Protein AF-A0A3A2Z2Z0-F1 (afdb_monomer)

Foldseek 3Di:
DEEAEEADCVLLVCQCVLVPPPQPVDVVRHDQQQPYEYHYQKAFLDDLCDPRGRNVRNCVRHQVPPDCVSPHHHYQYWDNVCSVPLAVRQVRSQVVQCVVQVPDPDDQERAGQEYEWEQDLQRDIHLRFQPDPLLVDDRGQKDWFQQRPDPPRTMMHGGPVRQVRYPYYDYDYDDPSNVVLVCCLVVVDVSNCRGNNND

Secondary structure (DSSP, 8-state):
-EEEE--TTHHHHHHHHHT-TTTTTSTTTS--GGG-EEEESEEESS-TTSTT-HHHHHHHHTGGGS-GGG---EE----GGGTT-HHHHHHHHHHHHHHHH-SSS--SS---SEEEE---TTS-BTTB-TT-GGGG--S-SEEEES--SSSS--EEEE-HHHHHTSS-EEE---SGGGHHHHHHHHHT-TTGGGSGGG-

Sequence (199 aa):
FKVAVSGGSLPATLAKALLKPGRHEDPALAPQYSKWQIFFADERAVPFDHEESNYGLLKKDLLDKIPPEQGTPAIHPIDVSQLDNTQELADRYQEVLMSIFASKDSVKLPIFDLILLGCGPDGHTCSLFPGHELLREADAWVAAIEDSPKPPPRRITLTLPVLTHAHKIAFVATGGGKRDILKKILEADDEGRSLPCGL

Radius of gyration: 16.73 Å; Cα contacts (8 Å, |Δi|>4): 382; chains: 1; bounding box: 46×36×43 Å

Organism: NCBI:txid2070753

pLDDT: mean 93.41, std 7.36, range [53.62, 98.81]

Mean predicted aligned error: 3.87 Å

InterPro domains:
  IPR005900 6-phosphogluconolactonase, DevB-type [TIGR01198] (1-196)
  IPR005900 6-phosphogluconolactonase, DevB-type [cd01400] (1-199)
  IPR006148 Glucosamine/galactosamine-6-phosphate isomerase [PF01182] (1-197)
  IPR037171 NagB/RpiA transferase-like [SSF100950] (1-196)
  IPR039104 6-phosphogluconolactonase [PTHR11054] (1-190)

Solvent-accessible surface area (backbone atoms only — not comparable to full-atom values): 10906 Å² total; per-residue (Å²): 90,41,34,28,36,32,39,84,72,37,30,53,52,48,27,61,64,70,68,34,87,72,43,66,75,42,74,92,68,32,76,63,30,60,53,32,37,41,37,58,33,22,41,46,56,57,54,59,87,39,90,75,14,29,66,30,47,33,36,70,46,28,59,77,68,54,56,73,92,53,40,63,54,45,75,52,75,72,55,71,89,31,52,90,39,47,57,60,28,14,52,53,40,38,51,55,48,45,71,68,60,47,78,63,84,86,64,87,64,59,69,32,60,30,36,41,34,39,62,44,66,77,27,21,26,67,75,41,48,61,92,42,73,65,75,69,50,77,80,59,58,36,40,52,40,74,72,44,97,50,87,72,31,38,26,28,20,54,22,60,60,32,62,75,49,29,76,34,76,47,78,52,78,80,69,76,79,38,50,68,45,50,47,37,34,74,70,54,41,81,67,18,47,66,20,47,69,40,100

Nearest PDB structures (foldseek):
  3ico-assembly2_B  TM=8.160E-01  e=4.150E-16  Mycobacterium tuberculosis
  3oc6-assembly1_A  TM=8.349E-01  e=2.039E-15  Mycolicibacterium smegmatis MC2 155
  3tx2-assembly1_A  TM=8.323E-01  e=1.913E-15  Mycobacteroides abscessus ATCC 19977
  4tm7-assembly1_A  TM=8.295E-01  e=2.173E-15  Mycolicibacterium smegmatis MC2 155
  1y89-assembly1_B  TM=8.534E-01  e=9.300E-14  Vibrio cholerae O1 biovar El Tor str. N16961

Structure (mmCIF, N/CA/C/O backbone):
data_AF-A0A3A2Z2Z0-F1
#
_entry.id   AF-A0A3A2Z2Z0-F1
#
loop_
_atom_site.group_PDB
_atom_site.id
_atom_site.type_symbol
_atom_site.label_atom_id
_atom_site.label_alt_id
_atom_site.label_comp_id
_atom_site.label_asym_id
_atom_site.label_entity_id
_atom_site.label_seq_id
_atom_site.pdbx_PDB_ins_code
_atom_site.Cartn_x
_atom_site.Cartn_y
_atom_site.Cartn_z
_atom_site.occupancy
_atom_site.B_iso_or_equiv
_atom_site.auth_seq_id
_atom_site.auth_comp_id
_atom_site.auth_asym_id
_atom_site.auth_atom_id
_atom_site.pdbx_PDB_model_num
ATOM 1 N N . PHE A 1 1 ? -10.402 -5.637 11.827 1.00 95.50 1 PHE A N 1
ATOM 2 C CA . PHE A 1 1 ? -10.466 -5.400 10.378 1.00 95.50 1 PHE A CA 1
ATOM 3 C C . PHE A 1 1 ? -9.088 -4.954 9.915 1.00 95.50 1 PHE A C 1
ATOM 5 O O . PHE A 1 1 ? -8.618 -3.931 10.398 1.00 95.50 1 PHE A O 1
ATOM 12 N N . LYS A 1 2 ? -8.403 -5.742 9.089 1.00 97.88 2 LYS A N 1
ATOM 13 C CA . LYS A 1 2 ? -7.045 -5.493 8.592 1.00 97.88 2 LYS A CA 1
ATOM 14 C C . LYS A 1 2 ? -7.127 -5.131 7.115 1.00 97.88 2 LYS A C 1
ATOM 16 O O . LYS A 1 2 ? -7.525 -5.967 6.304 1.00 97.88 2 LYS A O 1
ATOM 21 N N . VAL A 1 3 ? -6.773 -3.894 6.786 1.00 98.31 3 VAL A N 1
ATOM 22 C CA . VAL A 1 3 ? -6.879 -3.348 5.430 1.00 98.31 3 VAL A CA 1
ATOM 23 C C . VAL A 1 3 ? -5.527 -2.845 4.951 1.00 98.31 3 VAL A C 1
ATOM 25 O O . VAL A 1 3 ? -4.865 -2.105 5.674 1.00 98.31 3 VAL A O 1
ATOM 28 N N . ALA A 1 4 ? -5.124 -3.225 3.741 1.00 98.56 4 ALA A N 1
ATOM 29 C CA . ALA A 1 4 ? -3.981 -2.616 3.065 1.00 98.56 4 ALA A CA 1
ATOM 30 C C . ALA A 1 4 ? -4.467 -1.615 2.011 1.00 98.56 4 ALA A C 1
ATOM 32 O O . ALA A 1 4 ? -5.462 -1.867 1.327 1.00 98.56 4 ALA A O 1
ATOM 33 N N . VAL A 1 5 ? -3.788 -0.476 1.889 1.00 98.00 5 VAL A N 1
ATOM 34 C CA . VAL A 1 5 ? -4.144 0.585 0.938 1.00 98.00 5 VAL A CA 1
ATOM 35 C C . VAL A 1 5 ? -2.951 0.987 0.078 1.00 98.00 5 VAL A C 1
ATOM 37 O O . VAL A 1 5 ? -1.830 1.091 0.571 1.00 98.00 5 VAL A O 1
ATOM 40 N N . SER A 1 6 ? -3.194 1.242 -1.204 1.00 95.62 6 SER A N 1
ATOM 41 C CA . SER A 1 6 ? -2.258 1.963 -2.076 1.00 95.62 6 SER A CA 1
ATOM 42 C C . SER A 1 6 ? -2.446 3.482 -1.967 1.00 95.62 6 SER A C 1
ATOM 44 O O . SER A 1 6 ? -3.460 3.974 -1.461 1.00 95.62 6 SER A O 1
ATOM 46 N N . GLY A 1 7 ? -1.483 4.242 -2.490 1.00 92.44 7 GLY A N 1
ATOM 47 C CA . GLY A 1 7 ? -1.577 5.699 -2.592 1.00 92.44 7 GLY A CA 1
ATOM 48 C C . GLY A 1 7 ? -2.352 6.218 -3.808 1.00 92.44 7 GLY A C 1
ATOM 49 O O . GLY A 1 7 ? -3.385 5.686 -4.225 1.00 92.44 7 GLY A O 1
ATOM 50 N N . GLY A 1 8 ? -1.859 7.317 -4.383 1.00 89.12 8 GLY A N 1
ATOM 51 C CA . GLY A 1 8 ? -2.514 8.012 -5.493 1.00 89.12 8 GLY A CA 1
ATOM 52 C C . GLY A 1 8 ? -3.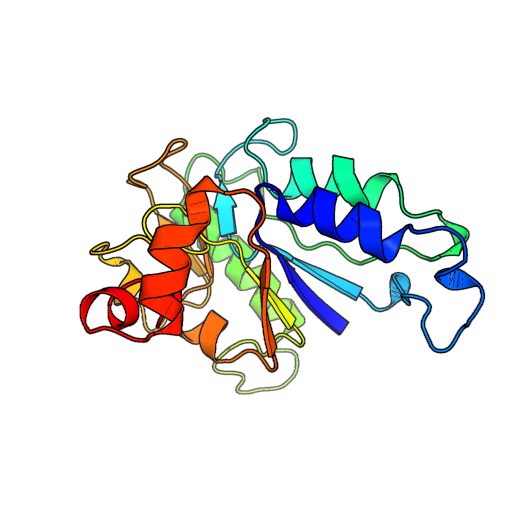828 8.680 -5.071 1.00 89.12 8 GLY A C 1
ATOM 53 O O . GLY A 1 8 ? -3.920 9.283 -4.008 1.00 89.12 8 GLY A O 1
ATOM 54 N N . SER A 1 9 ? -4.871 8.583 -5.902 1.00 89.12 9 SER A N 1
ATOM 55 C CA . SER A 1 9 ? -6.180 9.206 -5.628 1.00 89.12 9 SER A CA 1
ATOM 56 C C . SER A 1 9 ? -7.073 8.412 -4.664 1.00 89.12 9 SER A C 1
ATOM 58 O O . SER A 1 9 ? -8.196 8.838 -4.363 1.00 89.12 9 SER A O 1
ATOM 60 N N . LEU A 1 10 ? -6.607 7.252 -4.196 1.00 92.06 10 LEU A N 1
ATOM 61 C CA . LEU A 1 10 ? -7.373 6.339 -3.356 1.00 92.06 10 LEU A CA 1
ATOM 62 C C . LEU A 1 10 ? -7.689 6.947 -1.977 1.00 92.06 10 LEU A C 1
ATOM 64 O O . LEU A 1 10 ? -8.881 6.989 -1.655 1.00 92.06 10 LEU A O 1
ATOM 68 N N . PRO A 1 11 ? -6.733 7.498 -1.195 1.00 93.94 11 PRO A N 1
ATOM 69 C CA . PRO A 1 11 ? -7.041 8.110 0.100 1.00 93.94 11 PRO A CA 1
ATOM 70 C C . PRO A 1 11 ? -8.108 9.206 0.042 1.00 93.94 11 PRO A C 1
ATOM 72 O O . PRO A 1 11 ? -9.085 9.168 0.790 1.00 93.94 11 PRO A O 1
ATOM 75 N N . ALA A 1 12 ? -7.990 10.135 -0.910 1.00 93.44 12 ALA A N 1
ATOM 76 C CA . ALA A 1 12 ? -8.979 11.190 -1.118 1.00 93.44 12 ALA A CA 1
ATOM 77 C C . ALA A 1 12 ? -10.367 10.638 -1.496 1.00 93.44 12 ALA A C 1
ATOM 79 O O . ALA A 1 12 ? -11.395 11.196 -1.104 1.00 93.44 12 ALA A O 1
ATOM 80 N N . THR A 1 13 ? -10.418 9.541 -2.257 1.00 93.06 13 THR A N 1
ATOM 81 C CA . THR A 1 13 ? -11.676 8.873 -2.625 1.00 93.06 13 THR A CA 1
ATOM 82 C C . THR A 1 13 ? -12.315 8.200 -1.411 1.00 93.06 13 THR A C 1
ATOM 84 O O . THR A 1 13 ? -13.517 8.359 -1.190 1.00 93.06 13 THR A O 1
ATOM 87 N N . LEU A 1 14 ? -11.518 7.518 -0.582 1.00 92.44 14 LEU A N 1
ATOM 88 C CA . LEU A 1 14 ? -11.988 6.933 0.673 1.00 92.44 14 LEU A CA 1
ATOM 89 C C . LEU A 1 14 ? -12.515 7.997 1.629 1.00 92.44 14 LEU A C 1
ATOM 91 O O . LEU A 1 14 ? -13.607 7.831 2.163 1.00 92.44 14 LEU A O 1
ATOM 95 N N . ALA A 1 15 ? -11.798 9.107 1.798 1.00 93.81 15 ALA A N 1
ATOM 96 C CA . ALA A 1 15 ? -12.225 10.201 2.663 1.00 93.81 15 ALA A CA 1
ATOM 97 C C . ALA A 1 15 ? -13.607 10.740 2.270 1.00 93.81 15 ALA A C 1
ATOM 99 O O . ALA A 1 15 ? -14.479 10.877 3.125 1.00 93.81 15 ALA A O 1
ATOM 100 N N . LYS A 1 16 ? -13.858 10.949 0.971 1.00 92.38 16 LYS A N 1
ATOM 101 C CA . LYS A 1 16 ? -15.174 11.390 0.472 1.00 92.38 16 LYS A CA 1
ATOM 102 C C . LYS A 1 16 ? -16.305 10.420 0.823 1.00 92.38 16 LYS A C 1
ATOM 104 O O . LYS A 1 16 ? -17.427 10.859 1.058 1.00 92.38 16 LYS A O 1
ATOM 109 N N . ALA A 1 17 ? -16.030 9.117 0.823 1.00 90.69 17 ALA A N 1
ATOM 110 C CA . ALA A 1 17 ? -17.032 8.095 1.107 1.00 90.69 17 ALA A CA 1
ATOM 111 C C . ALA A 1 17 ? -17.241 7.876 2.614 1.00 90.69 17 ALA A C 1
ATOM 113 O O . ALA A 1 17 ? -18.380 7.779 3.072 1.00 90.69 17 ALA A O 1
ATOM 114 N N . LEU A 1 18 ? -16.148 7.795 3.376 1.00 92.06 18 LEU A N 1
ATOM 115 C CA . LEU A 1 18 ? -16.147 7.447 4.797 1.00 92.06 18 LEU A CA 1
ATOM 116 C C . LEU A 1 18 ? -16.528 8.628 5.698 1.00 92.06 18 LEU A C 1
ATOM 118 O O . LEU A 1 18 ? -17.165 8.423 6.726 1.00 92.06 18 LEU A O 1
ATOM 122 N N . LEU A 1 19 ? -16.188 9.856 5.300 1.00 91.38 19 LEU A N 1
ATOM 123 C CA . LEU A 1 19 ? -16.460 11.077 6.071 1.00 91.38 19 LEU A CA 1
ATOM 124 C C . LEU A 1 19 ? -17.724 11.808 5.595 1.00 91.38 19 LEU A C 1
ATOM 126 O O . LEU A 1 19 ? -17.957 12.962 5.954 1.00 91.38 19 LEU A O 1
ATOM 130 N N . LYS A 1 20 ? -18.547 11.164 4.757 1.00 89.69 20 LYS A N 1
ATOM 131 C CA . LYS A 1 20 ? -19.795 11.751 4.265 1.00 89.69 20 LYS A CA 1
ATOM 132 C C . LYS A 1 20 ? -20.742 12.046 5.448 1.00 89.69 20 LYS A C 1
ATOM 134 O O . LYS A 1 20 ? -20.981 11.138 6.248 1.00 89.69 20 LYS A O 1
ATOM 139 N N . PRO A 1 21 ? -21.340 13.251 5.543 1.00 84.06 21 PRO A N 1
ATOM 140 C CA . PRO A 1 21 ? -22.361 13.541 6.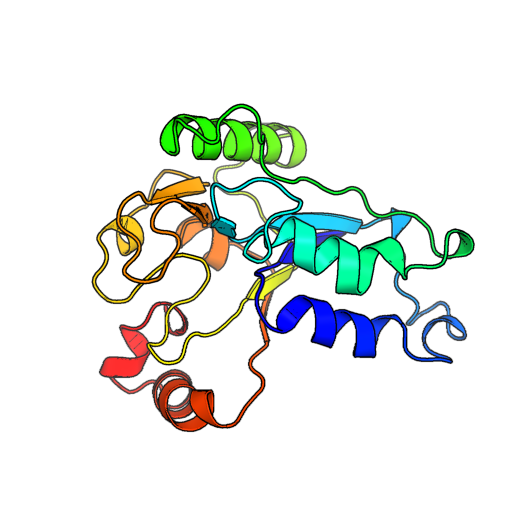550 1.00 84.06 21 PRO A CA 1
ATOM 141 C C . PRO A 1 21 ? -23.495 12.507 6.528 1.00 84.06 21 PRO A C 1
ATOM 143 O O . PRO A 1 21 ? -23.889 12.038 5.456 1.00 84.06 21 PRO A O 1
ATOM 146 N N . GLY A 1 22 ? -23.979 12.117 7.707 1.00 83.06 22 GLY A N 1
ATOM 147 C CA . GLY A 1 22 ? -25.005 11.083 7.874 1.00 83.06 22 GLY A CA 1
ATOM 148 C C . GLY A 1 22 ? -24.503 9.636 7.789 1.00 83.06 22 GLY A C 1
ATOM 149 O O . GLY A 1 22 ? -25.216 8.719 8.182 1.00 83.06 22 GLY A O 1
ATOM 150 N N . ARG A 1 23 ? -23.259 9.385 7.346 1.00 82.94 23 ARG A N 1
ATOM 151 C CA . ARG A 1 23 ? -22.684 8.022 7.276 1.00 82.94 23 ARG A CA 1
ATOM 152 C C . ARG A 1 23 ? -22.605 7.337 8.645 1.00 82.94 23 ARG A C 1
ATOM 154 O O . ARG A 1 23 ? -22.686 6.118 8.714 1.00 82.94 23 ARG A O 1
ATOM 161 N N . HIS A 1 24 ? -22.430 8.131 9.697 1.00 82.44 24 HIS A N 1
ATOM 162 C CA . HIS A 1 24 ? -22.238 7.675 11.075 1.00 82.44 24 HIS A CA 1
ATOM 163 C C . HIS A 1 24 ? -23.526 7.704 11.909 1.00 82.44 24 HIS A C 1
ATOM 165 O O . HIS A 1 24 ? -23.492 7.341 13.079 1.00 82.44 24 HIS A O 1
ATOM 171 N N . GLU A 1 25 ? -24.653 8.135 11.327 1.00 84.25 25 GLU A N 1
ATOM 172 C CA . GLU A 1 25 ? -25.952 8.178 12.019 1.00 84.25 25 GLU A CA 1
ATOM 173 C C . GLU A 1 25 ? -26.580 6.789 12.163 1.00 84.25 25 GLU A C 1
ATOM 175 O O . GLU A 1 25 ? -27.298 6.546 13.129 1.00 84.25 25 GLU A O 1
ATOM 180 N N . ASP A 1 26 ? -26.285 5.873 11.233 1.00 84.75 26 ASP A N 1
ATOM 181 C CA . ASP A 1 26 ? -26.652 4.461 11.336 1.00 84.75 26 ASP A CA 1
ATOM 182 C C . ASP A 1 26 ? -25.461 3.648 11.882 1.00 84.75 26 ASP A C 1
ATOM 184 O O . ASP A 1 26 ? -24.487 3.420 11.151 1.00 84.75 26 ASP A O 1
ATOM 188 N N . PRO A 1 27 ? -25.518 3.159 13.138 1.00 81.88 27 PRO A N 1
ATOM 189 C CA . PRO A 1 27 ? -24.449 2.357 13.729 1.00 81.88 27 PRO A CA 1
ATOM 190 C C . PRO A 1 27 ? -24.130 1.074 12.952 1.00 81.88 27 PRO A C 1
ATOM 192 O O . PRO A 1 27 ? -23.018 0.556 13.072 1.00 81.88 27 PRO A O 1
ATOM 195 N N . ALA A 1 28 ? -25.070 0.550 12.155 1.00 82.81 28 ALA A N 1
ATOM 196 C CA . ALA A 1 28 ? -24.839 -0.628 11.320 1.00 82.81 28 ALA A CA 1
ATOM 197 C C . ALA A 1 28 ? -23.951 -0.326 10.099 1.00 82.81 28 ALA A C 1
ATOM 199 O O . ALA A 1 28 ? -23.315 -1.235 9.562 1.00 82.81 28 ALA A O 1
ATOM 200 N N . LEU A 1 29 ? -23.886 0.939 9.667 1.00 82.00 29 LEU A N 1
ATOM 201 C CA . LEU A 1 29 ? -23.118 1.396 8.502 1.00 82.00 29 LEU A CA 1
ATOM 202 C C . LEU A 1 29 ? -21.890 2.244 8.873 1.00 82.00 29 LEU A C 1
ATOM 204 O O . LEU A 1 29 ? -21.027 2.476 8.014 1.00 82.00 29 LEU A O 1
ATOM 208 N N . ALA A 1 30 ? -21.803 2.690 10.128 1.00 87.19 30 ALA A N 1
ATOM 209 C CA . ALA A 1 30 ? -20.712 3.499 10.651 1.00 87.19 30 ALA A CA 1
ATOM 210 C C . ALA A 1 30 ? -19.382 2.709 10.699 1.00 87.19 30 ALA A C 1
ATOM 212 O O . ALA A 1 30 ? -19.305 1.640 11.320 1.00 87.19 30 ALA A O 1
ATOM 213 N N . PRO A 1 31 ? -18.301 3.214 10.074 1.00 90.31 31 PRO A N 1
ATOM 214 C CA . PRO A 1 31 ? -16.964 2.655 10.238 1.00 90.31 31 PRO A CA 1
ATOM 215 C C . PRO A 1 31 ? -16.517 2.655 11.707 1.00 90.31 31 PRO A C 1
ATOM 217 O O . PRO A 1 31 ? -16.462 3.692 12.356 1.00 90.31 31 PRO A O 1
ATOM 220 N N . GLN A 1 32 ? -16.137 1.488 12.228 1.00 92.88 32 GLN A N 1
ATOM 221 C CA . GLN A 1 32 ? -15.587 1.353 13.581 1.00 92.88 32 GLN A CA 1
ATOM 222 C C . GLN A 1 32 ? -14.059 1.490 13.543 1.00 92.88 32 GLN A C 1
ATOM 224 O O . GLN A 1 32 ? -13.350 0.481 13.595 1.00 92.88 32 GLN A O 1
ATOM 229 N N . TYR A 1 33 ? -13.546 2.718 13.413 1.00 95.69 33 TYR A N 1
ATOM 230 C CA . TYR A 1 33 ? -12.121 2.970 13.153 1.00 95.69 33 TYR A CA 1
ATOM 231 C C . TYR A 1 33 ? -11.183 2.386 14.211 1.00 95.69 33 TYR A C 1
ATOM 233 O O . TYR A 1 33 ? -10.135 1.861 13.858 1.00 95.69 33 TYR A O 1
ATOM 241 N N . SER A 1 34 ? -11.580 2.357 15.486 1.00 96.25 34 SER A N 1
ATOM 242 C CA . SER A 1 34 ? -10.792 1.731 16.565 1.00 96.25 34 SER A CA 1
ATOM 243 C C . SER A 1 34 ? -10.536 0.228 16.381 1.00 96.25 34 SER A C 1
ATOM 245 O O . SER A 1 34 ? -9.658 -0.339 17.027 1.00 96.25 34 SER A O 1
ATOM 247 N N . LYS A 1 35 ? -11.285 -0.441 15.493 1.00 96.25 35 LYS A N 1
ATOM 248 C CA . LYS A 1 35 ? -11.102 -1.860 15.137 1.00 96.25 35 LYS A CA 1
ATOM 249 C C . LYS A 1 35 ? -10.293 -2.061 13.854 1.00 96.25 35 LYS A C 1
ATOM 251 O O . LYS A 1 35 ? -10.126 -3.208 13.410 1.00 96.25 35 LYS A O 1
ATOM 256 N N . TRP A 1 36 ? -9.868 -0.975 13.214 1.00 97.81 36 TRP A N 1
ATOM 257 C CA . TRP A 1 36 ? -9.115 -1.012 11.969 1.00 97.81 36 TRP A CA 1
ATOM 258 C C . TRP A 1 36 ? -7.621 -1.088 12.262 1.00 97.81 36 TRP A C 1
ATOM 260 O O . TRP A 1 36 ? -7.101 -0.401 13.138 1.00 97.81 36 TRP A O 1
ATOM 270 N N . GLN A 1 37 ? -6.943 -1.925 11.490 1.00 98.50 37 GLN A N 1
ATOM 271 C CA . GLN A 1 37 ? -5.497 -1.945 11.361 1.00 98.50 37 GLN A CA 1
ATOM 272 C C . GLN A 1 37 ? -5.183 -1.653 9.899 1.00 98.50 37 GLN A C 1
ATOM 274 O O . GLN A 1 37 ? -5.632 -2.398 9.023 1.00 98.50 37 GLN A O 1
ATOM 279 N N . ILE A 1 38 ? -4.490 -0.550 9.642 1.00 98.62 38 ILE A N 1
ATOM 280 C CA . ILE A 1 38 ? -4.222 -0.055 8.295 1.00 98.62 38 ILE A CA 1
ATOM 281 C C . ILE A 1 38 ? -2.755 -0.279 7.949 1.00 98.62 38 ILE A C 1
ATOM 283 O O . ILE A 1 38 ? -1.862 0.118 8.695 1.00 98.62 38 ILE A O 1
ATOM 287 N N . PHE A 1 39 ? -2.548 -0.894 6.794 1.00 98.75 39 PHE A N 1
ATOM 288 C CA . PHE A 1 39 ? -1.263 -1.231 6.198 1.00 98.75 39 PHE A CA 1
ATOM 289 C C . PHE A 1 39 ? -1.151 -0.583 4.816 1.00 98.75 39 PHE A C 1
ATOM 291 O O . PHE A 1 39 ? -2.145 -0.111 4.257 1.00 98.75 39 PHE A O 1
ATOM 298 N N . PHE A 1 40 ? 0.041 -0.608 4.238 1.00 98.69 40 PHE A N 1
ATOM 299 C CA . PHE A 1 40 ? 0.335 -0.055 2.925 1.00 98.69 40 PHE A CA 1
ATOM 300 C C . PHE A 1 40 ? 0.644 -1.196 1.964 1.00 98.69 40 PHE A C 1
ATOM 302 O O . PHE A 1 40 ? 1.491 -2.042 2.243 1.00 98.69 40 PHE A O 1
ATOM 309 N N . ALA A 1 41 ? -0.091 -1.250 0.853 1.00 98.56 41 ALA A N 1
ATOM 310 C CA . ALA A 1 41 ? 0.106 -2.279 -0.167 1.00 98.56 41 ALA A CA 1
ATOM 311 C C . ALA A 1 41 ? 1.429 -2.076 -0.930 1.00 98.56 41 ALA A C 1
ATOM 313 O O . ALA A 1 41 ? 2.023 -3.021 -1.439 1.00 98.56 41 ALA A O 1
ATOM 314 N N . ASP A 1 42 ? 1.892 -0.832 -0.969 1.00 98.69 42 ASP A N 1
ATOM 315 C CA . ASP A 1 42 ? 3.201 -0.394 -1.417 1.00 98.69 42 ASP A CA 1
ATOM 316 C C . ASP A 1 42 ? 3.538 0.939 -0.751 1.00 98.69 42 ASP A C 1
ATOM 318 O O . ASP A 1 42 ? 2.644 1.667 -0.303 1.00 98.69 42 ASP A O 1
ATOM 322 N N . GLU A 1 43 ? 4.818 1.284 -0.707 1.00 98.62 43 GLU A N 1
ATOM 323 C CA . GLU A 1 43 ? 5.259 2.602 -0.264 1.00 98.62 43 GLU A CA 1
ATOM 324 C C . GLU A 1 43 ? 6.573 2.995 -0.9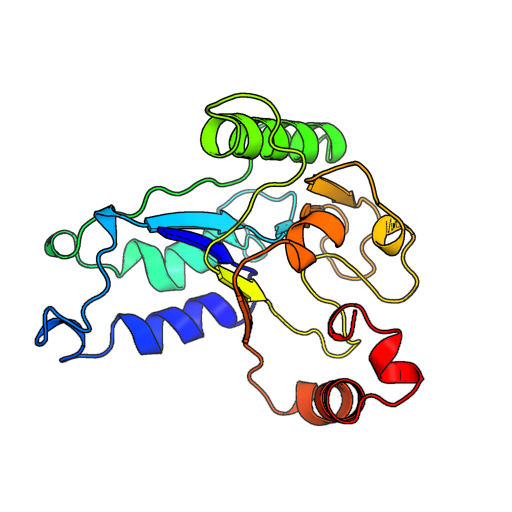35 1.00 98.62 43 GLU A C 1
ATOM 326 O O . GLU A 1 43 ? 7.429 2.163 -1.232 1.00 98.62 43 GLU A O 1
ATOM 331 N N . ARG A 1 44 ? 6.733 4.289 -1.186 1.00 98.56 44 ARG A N 1
ATOM 332 C CA . ARG A 1 44 ? 7.954 4.885 -1.714 1.00 98.56 44 ARG A CA 1
ATOM 333 C C . ARG A 1 44 ? 8.956 5.022 -0.573 1.00 98.56 44 ARG A C 1
ATOM 335 O O . ARG A 1 44 ? 8.592 5.466 0.512 1.00 98.56 44 ARG A O 1
ATOM 342 N N . ALA A 1 45 ? 10.225 4.709 -0.826 1.00 98.44 45 ALA A N 1
ATOM 343 C CA . ALA A 1 45 ? 11.298 4.891 0.151 1.00 98.44 45 ALA A CA 1
ATOM 344 C C . ALA A 1 45 ? 11.671 6.383 0.272 1.00 98.44 45 ALA A C 1
ATOM 346 O O . ALA A 1 45 ? 12.724 6.831 -0.189 1.00 98.44 45 ALA A O 1
ATOM 347 N N . VAL A 1 46 ? 10.766 7.162 0.869 1.00 98.50 46 VAL A N 1
ATOM 348 C CA . VAL A 1 46 ? 10.869 8.605 1.114 1.00 98.50 46 VAL A CA 1
ATOM 349 C C . VAL A 1 46 ? 10.344 8.956 2.518 1.00 98.50 46 VAL A C 1
ATOM 351 O O . VAL A 1 46 ? 9.577 8.180 3.091 1.00 98.50 46 VAL A O 1
ATOM 354 N N . PRO A 1 47 ? 10.717 10.119 3.085 1.00 98.44 47 PRO A N 1
ATOM 355 C CA . PRO A 1 47 ? 10.145 10.608 4.341 1.00 98.44 47 PRO A CA 1
ATOM 356 C C . PRO A 1 47 ? 8.621 10.794 4.281 1.00 98.44 47 PRO A C 1
ATOM 358 O O . PRO A 1 47 ? 8.052 11.042 3.220 1.00 98.44 47 PRO A O 1
ATOM 361 N N . PHE A 1 48 ? 7.944 10.737 5.430 1.00 98.00 48 PHE A N 1
ATOM 362 C CA . PHE A 1 48 ? 6.479 10.846 5.499 1.00 98.00 48 PHE A CA 1
ATOM 363 C C . PHE A 1 48 ? 5.901 12.214 5.121 1.00 98.00 48 PHE A C 1
ATOM 365 O O . PHE A 1 48 ? 4.719 12.303 4.793 1.00 98.00 48 PHE A O 1
ATOM 372 N N . ASP A 1 49 ? 6.695 13.279 5.195 1.00 96.88 49 ASP A N 1
ATOM 373 C CA . ASP A 1 49 ? 6.320 14.623 4.748 1.00 96.88 49 ASP A CA 1
ATOM 374 C C . ASP A 1 49 ? 6.579 14.845 3.248 1.00 96.88 49 ASP A C 1
ATOM 376 O O . ASP A 1 49 ? 6.173 15.870 2.696 1.00 96.88 49 ASP A O 1
ATOM 380 N N . HIS A 1 50 ? 7.194 13.873 2.569 1.00 97.69 50 HIS A N 1
ATOM 381 C CA . HIS A 1 50 ? 7.383 13.895 1.127 1.00 97.69 50 HIS A CA 1
ATOM 382 C C . HIS A 1 50 ? 6.044 13.709 0.394 1.00 97.69 50 HIS A C 1
ATOM 384 O O . HIS A 1 50 ? 5.224 12.865 0.759 1.00 97.69 50 HIS A O 1
ATOM 390 N N . GLU A 1 51 ? 5.837 14.449 -0.698 1.00 95.62 51 GLU A N 1
ATOM 391 C CA . GLU A 1 51 ? 4.574 14.446 -1.459 1.00 95.62 51 GLU A CA 1
ATOM 392 C C . GLU A 1 51 ? 4.208 13.074 -2.053 1.00 95.62 51 GLU A C 1
ATOM 394 O O . GLU A 1 51 ? 3.034 12.738 -2.193 1.00 95.62 51 GLU A O 1
ATOM 399 N N . GLU A 1 52 ? 5.224 12.263 -2.353 1.00 95.62 52 GLU A N 1
ATOM 400 C CA . GLU A 1 52 ? 5.081 10.891 -2.854 1.00 95.62 52 GLU A CA 1
ATOM 401 C C . GLU A 1 52 ? 4.906 9.822 -1.753 1.00 95.62 52 GLU A C 1
ATOM 403 O O . GLU A 1 52 ? 4.831 8.640 -2.086 1.00 95.62 52 GLU A O 1
ATOM 408 N N . SER A 1 53 ? 4.831 10.169 -0.462 1.00 98.12 53 SER A N 1
ATOM 409 C CA . SER A 1 53 ? 4.538 9.172 0.582 1.00 98.12 53 SER A CA 1
ATOM 410 C C . SER A 1 53 ? 3.056 8.782 0.566 1.00 98.12 53 SER A C 1
ATOM 412 O O . SER A 1 53 ? 2.170 9.622 0.754 1.00 98.12 53 SER A O 1
ATOM 414 N N . ASN A 1 54 ? 2.769 7.492 0.405 1.00 98.31 54 ASN A N 1
ATOM 415 C CA . ASN A 1 54 ? 1.423 6.940 0.530 1.00 98.31 54 ASN A CA 1
ATOM 416 C C . ASN A 1 54 ? 0.879 7.135 1.955 1.00 98.31 54 ASN A C 1
ATOM 418 O O . ASN A 1 54 ? -0.292 7.493 2.110 1.00 98.31 54 ASN A O 1
ATOM 422 N N . TYR A 1 55 ? 1.711 6.975 2.988 1.00 98.56 55 TYR A N 1
ATOM 423 C CA . TYR A 1 55 ? 1.364 7.318 4.369 1.00 98.56 55 TYR A CA 1
ATOM 424 C C . TYR A 1 55 ? 1.048 8.805 4.519 1.00 98.56 55 TYR A C 1
ATOM 426 O O . TYR A 1 55 ? -0.001 9.143 5.070 1.00 98.56 55 TYR A O 1
ATOM 434 N N . GLY A 1 56 ? 1.901 9.691 3.996 1.00 98.19 56 GLY A N 1
ATOM 435 C CA . GLY A 1 56 ? 1.681 11.138 4.031 1.00 98.19 56 GLY A CA 1
ATOM 436 C C . GLY A 1 56 ? 0.341 11.531 3.399 1.00 98.19 56 GLY A C 1
ATOM 437 O O . GLY A 1 56 ? -0.451 12.259 4.008 1.00 98.19 56 GLY A O 1
ATOM 438 N N . LEU A 1 57 ? 0.034 10.972 2.223 1.00 97.12 57 LEU A N 1
ATOM 439 C CA . LEU A 1 57 ? -1.250 11.151 1.540 1.00 97.12 57 LEU A CA 1
ATOM 440 C C . LEU A 1 57 ? -2.423 10.609 2.363 1.00 97.12 57 LEU A C 1
ATOM 442 O O . LEU A 1 57 ? -3.410 11.318 2.559 1.00 97.12 57 LEU A O 1
ATOM 446 N N . LEU A 1 58 ? -2.326 9.381 2.878 1.00 98.19 58 LEU A N 1
ATOM 447 C CA . LEU A 1 58 ? -3.382 8.775 3.690 1.00 98.19 58 LEU A CA 1
ATOM 448 C C . LEU A 1 58 ? -3.668 9.591 4.950 1.00 98.19 58 LEU A C 1
ATOM 450 O O . LEU A 1 58 ? -4.833 9.833 5.285 1.00 98.19 58 LEU A O 1
ATOM 454 N N . LYS A 1 59 ? -2.610 10.040 5.624 1.00 98.06 59 LYS A N 1
ATOM 455 C CA . LYS A 1 59 ? -2.698 10.856 6.828 1.00 98.06 59 LYS A CA 1
ATOM 456 C C . LYS A 1 59 ? -3.427 12.164 6.545 1.00 98.06 59 LYS A C 1
ATOM 458 O O . LYS A 1 59 ? -4.448 12.441 7.172 1.00 98.06 59 LYS A O 1
ATOM 463 N N . LYS A 1 60 ? -2.953 12.916 5.550 1.00 97.44 60 LYS A N 1
ATOM 464 C CA . LYS A 1 60 ? -3.520 14.206 5.140 1.00 97.44 60 LYS A CA 1
ATOM 465 C C . LYS A 1 60 ? -4.966 14.087 4.664 1.00 97.44 60 LYS A C 1
ATOM 467 O O . LYS A 1 60 ? -5.805 14.930 4.989 1.00 97.44 60 LYS A O 1
ATOM 472 N N . ASP A 1 61 ? -5.260 13.087 3.838 1.00 96.69 61 ASP A N 1
ATOM 473 C CA . ASP A 1 61 ? -6.544 13.031 3.149 1.00 96.69 61 ASP A CA 1
ATOM 474 C C . ASP A 1 61 ? -7.641 12.367 3.968 1.00 96.69 61 ASP A C 1
ATOM 476 O O . ASP A 1 61 ? -8.791 12.794 3.827 1.00 96.69 61 ASP A O 1
ATOM 480 N N . LEU A 1 62 ? -7.296 11.400 4.824 1.00 96.75 62 LEU A N 1
ATOM 481 C CA . LEU A 1 62 ? -8.239 10.627 5.627 1.00 96.75 62 LEU A CA 1
ATOM 482 C C . LEU A 1 62 ? -7.959 10.725 7.130 1.00 96.75 62 LEU A C 1
ATOM 484 O O . LEU A 1 62 ? -8.843 11.178 7.852 1.00 96.75 62 LEU A O 1
ATOM 488 N N . LEU A 1 63 ? -6.786 10.295 7.611 1.00 97.19 63 LEU A N 1
ATOM 489 C CA . LEU A 1 63 ? -6.590 10.035 9.050 1.00 97.19 63 LEU A CA 1
ATOM 490 C C . LEU A 1 63 ? -6.753 11.292 9.912 1.00 97.19 63 LEU A C 1
ATOM 492 O O . LEU A 1 63 ? -7.458 11.245 10.913 1.00 97.19 63 LEU A O 1
ATOM 496 N N . ASP A 1 64 ? -6.192 12.423 9.483 1.00 97.12 64 ASP A N 1
ATOM 497 C CA . ASP A 1 64 ? -6.282 13.703 10.205 1.00 97.12 64 ASP A CA 1
ATOM 498 C C . ASP A 1 64 ? -7.693 14.307 10.199 1.00 97.12 64 ASP A C 1
ATOM 500 O O . ASP A 1 64 ? -7.957 15.290 10.890 1.00 97.12 64 ASP A O 1
ATOM 504 N N . LYS A 1 65 ? -8.603 13.740 9.403 1.00 96.56 65 LYS A N 1
ATOM 505 C CA . LYS A 1 65 ? -9.988 14.198 9.265 1.00 96.56 65 LYS A CA 1
ATOM 506 C C . LYS A 1 65 ? -10.992 13.267 9.937 1.00 96.56 65 LYS A C 1
ATOM 508 O O . LYS A 1 65 ? -12.180 13.580 9.916 1.00 96.56 65 LYS A O 1
ATOM 513 N N . ILE A 1 66 ? -10.549 12.137 10.493 1.00 95.06 66 ILE A N 1
ATOM 514 C CA . ILE A 1 66 ? -11.407 11.272 11.305 1.00 95.06 66 ILE A CA 1
ATOM 515 C C . ILE A 1 66 ? -11.644 11.987 12.644 1.00 95.06 66 ILE A C 1
ATOM 517 O O . ILE A 1 66 ? -10.678 12.255 13.361 1.00 95.06 66 ILE A O 1
ATOM 521 N N . PRO A 1 67 ? -12.899 12.313 13.002 1.00 92.19 67 PRO A N 1
ATOM 522 C CA . PRO A 1 67 ? -13.202 12.903 14.298 1.00 92.19 67 PRO A CA 1
ATOM 523 C C . PRO A 1 67 ? -12.803 11.952 15.442 1.00 92.19 67 PRO A C 1
ATOM 525 O O . PRO A 1 67 ? -13.121 10.761 15.362 1.00 92.19 67 PRO A O 1
ATOM 528 N N . PRO A 1 68 ? -12.135 12.430 16.511 1.00 91.56 68 PRO A N 1
ATOM 529 C CA . PRO A 1 68 ? -11.648 11.574 17.597 1.00 91.56 68 PRO A CA 1
ATOM 530 C C . PRO A 1 68 ? -12.721 10.683 18.239 1.00 91.56 68 PRO A C 1
ATOM 532 O O . PRO A 1 68 ? -12.437 9.552 18.636 1.00 91.56 68 PRO A O 1
ATOM 535 N N . GLU A 1 69 ? -13.966 11.153 18.308 1.00 91.38 69 GLU A N 1
ATOM 536 C CA . GLU A 1 69 ? -15.113 10.411 18.839 1.00 91.38 69 GLU A CA 1
ATOM 537 C C . GLU A 1 69 ? -15.497 9.180 18.002 1.00 91.38 69 GLU A C 1
ATOM 539 O O . GLU A 1 69 ? -16.152 8.272 18.512 1.00 91.38 69 GLU A O 1
ATOM 544 N N . GLN A 1 70 ? -15.060 9.109 16.741 1.00 90.44 70 GLN A N 1
ATOM 545 C CA . GLN A 1 70 ? -15.255 7.949 15.862 1.00 90.44 70 GLN A CA 1
ATOM 546 C C . GLN A 1 70 ? -14.147 6.892 16.040 1.00 90.44 70 GLN A C 1
ATOM 548 O O . GLN A 1 70 ? -14.218 5.795 15.476 1.00 90.44 70 GLN A O 1
ATOM 553 N N . GLY A 1 71 ? -13.153 7.188 16.881 1.00 93.00 71 GLY A N 1
ATOM 554 C CA . GLY A 1 71 ? -12.047 6.309 17.230 1.00 93.00 71 GLY A CA 1
ATOM 555 C C . GLY A 1 71 ? -10.841 6.439 16.304 1.00 93.00 71 GLY A C 1
ATOM 556 O O . GLY A 1 71 ? -10.903 7.012 15.219 1.00 93.00 71 GLY A O 1
ATOM 557 N N . THR A 1 72 ? -9.730 5.852 16.743 1.00 96.38 72 THR A N 1
ATOM 558 C CA . THR A 1 72 ? -8.436 5.961 16.062 1.00 96.38 72 THR A CA 1
ATOM 559 C C . THR A 1 72 ? -8.012 4.599 15.518 1.00 96.38 72 THR A C 1
ATOM 561 O O . THR A 1 72 ? -7.895 3.656 16.306 1.00 96.38 72 THR A O 1
ATOM 564 N N . PRO A 1 73 ? -7.774 4.461 14.202 1.00 97.75 73 PRO A N 1
ATOM 565 C CA . PRO A 1 73 ? -7.235 3.229 13.636 1.00 97.75 73 PRO A CA 1
ATOM 566 C C . PRO A 1 73 ? -5.781 3.005 14.066 1.00 97.75 73 PRO A C 1
ATOM 568 O O . PRO A 1 73 ? -5.016 3.956 14.223 1.00 97.75 73 PRO A O 1
ATOM 571 N N . ALA A 1 74 ? -5.376 1.742 14.202 1.00 98.31 74 ALA A N 1
ATOM 572 C CA . ALA A 1 74 ? -3.962 1.393 14.314 1.00 98.31 74 ALA A CA 1
ATOM 573 C C . ALA A 1 74 ? -3.318 1.469 12.922 1.00 98.31 74 ALA A C 1
ATOM 575 O O . ALA A 1 74 ? -3.839 0.879 11.975 1.00 98.31 74 ALA A O 1
ATOM 576 N N . ILE A 1 75 ? -2.208 2.194 12.789 1.00 98.50 75 ILE A N 1
ATOM 577 C CA . ILE A 1 75 ? -1.514 2.401 11.512 1.00 98.50 75 ILE A CA 1
ATOM 578 C C . ILE A 1 75 ? -0.147 1.732 11.564 1.00 98.50 75 ILE A C 1
ATOM 580 O O . ILE A 1 75 ? 0.584 1.912 12.535 1.00 98.50 75 ILE A O 1
ATOM 584 N N . HIS A 1 76 ? 0.201 1.017 10.498 1.00 98.50 76 HIS A N 1
ATOM 585 C CA . HIS A 1 76 ? 1.454 0.277 10.366 1.00 98.50 76 HIS A CA 1
ATOM 586 C C . HIS A 1 76 ? 2.212 0.772 9.127 1.00 98.50 76 HIS A C 1
ATOM 588 O O . HIS A 1 76 ? 2.043 0.196 8.046 1.00 98.50 76 HIS A O 1
ATOM 594 N N . PRO A 1 77 ? 2.963 1.885 9.233 1.00 98.19 77 PRO A N 1
ATOM 595 C CA . PRO A 1 77 ? 3.759 2.423 8.136 1.00 98.19 77 PRO A CA 1
ATOM 596 C C . PRO A 1 77 ? 5.144 1.758 8.059 1.00 98.19 77 PRO A C 1
ATOM 598 O O . PRO A 1 77 ? 5.487 0.913 8.882 1.00 98.19 77 PRO A O 1
ATOM 601 N N . ILE A 1 78 ? 5.936 2.154 7.063 1.00 98.38 78 ILE A N 1
ATOM 602 C CA . ILE A 1 78 ? 7.341 1.747 6.921 1.00 98.38 78 ILE A CA 1
ATOM 603 C C . ILE A 1 78 ? 8.240 2.365 8.003 1.00 98.38 78 ILE A C 1
ATOM 605 O O . ILE A 1 78 ? 7.893 3.387 8.596 1.00 98.38 78 ILE A O 1
ATOM 609 N N . ASP A 1 79 ? 9.424 1.789 8.225 1.00 98.12 79 ASP A N 1
ATOM 610 C CA . ASP A 1 79 ? 10.450 2.380 9.090 1.00 98.12 79 ASP A CA 1
ATOM 611 C C . ASP A 1 79 ? 11.311 3.391 8.314 1.00 98.12 79 ASP A C 1
ATOM 613 O O . ASP A 1 79 ? 12.248 3.035 7.602 1.00 98.12 79 ASP A O 1
ATOM 617 N N . VAL A 1 80 ? 11.017 4.683 8.474 1.00 97.12 80 VAL A N 1
ATOM 618 C CA . VAL A 1 80 ? 11.749 5.772 7.799 1.00 97.12 80 VAL A CA 1
ATOM 619 C C . VAL A 1 80 ? 13.211 5.925 8.248 1.00 97.12 80 VAL A C 1
ATOM 621 O O . VAL A 1 80 ? 13.928 6.755 7.692 1.00 97.12 80 VAL A O 1
ATOM 624 N N . SER A 1 81 ? 13.685 5.154 9.231 1.00 97.75 81 SER A N 1
ATOM 625 C CA . SER A 1 81 ? 15.120 5.082 9.528 1.00 97.75 81 SER A CA 1
ATOM 626 C C . SER A 1 81 ? 15.908 4.264 8.496 1.00 97.75 81 SER A C 1
ATOM 628 O O . SER A 1 81 ? 17.119 4.433 8.417 1.00 97.75 81 SER A O 1
ATOM 630 N N . GLN A 1 82 ? 15.232 3.448 7.674 1.00 97.50 82 GLN A N 1
ATOM 631 C CA . GLN A 1 82 ? 15.838 2.542 6.684 1.00 97.50 82 GLN A CA 1
ATOM 632 C C . GLN A 1 82 ? 15.702 3.038 5.232 1.00 97.50 82 GLN A C 1
ATOM 634 O O . GLN A 1 82 ? 15.739 2.260 4.284 1.00 97.50 82 GLN A O 1
ATOM 639 N N . LEU A 1 83 ? 15.496 4.342 5.010 1.00 97.56 83 LEU A N 1
ATOM 640 C CA . LEU A 1 83 ? 15.252 4.889 3.662 1.00 97.56 83 LEU A CA 1
ATOM 641 C C . LEU A 1 83 ? 16.467 4.818 2.720 1.00 97.56 83 LEU A C 1
ATOM 643 O O . LEU A 1 83 ? 16.335 5.053 1.515 1.00 97.56 83 LEU A O 1
ATOM 647 N N . ASP A 1 84 ? 17.663 4.564 3.238 1.00 96.62 84 ASP A N 1
ATOM 648 C CA . ASP A 1 84 ? 18.894 4.383 2.468 1.00 96.62 84 ASP A CA 1
ATOM 649 C C . ASP A 1 84 ? 19.102 2.934 1.997 1.00 96.62 84 ASP A C 1
ATOM 651 O O . ASP A 1 84 ? 19.762 2.740 0.978 1.00 96.62 84 ASP A O 1
ATOM 655 N N . ASN A 1 85 ? 18.467 1.953 2.644 1.00 98.19 85 ASN A N 1
ATOM 656 C CA . ASN A 1 85 ? 18.524 0.536 2.289 1.00 98.19 85 ASN A CA 1
ATOM 657 C C . ASN A 1 85 ? 17.117 -0.028 2.028 1.00 98.19 85 ASN A C 1
ATOM 659 O O . ASN A 1 85 ? 16.396 -0.416 2.945 1.00 98.19 85 ASN A O 1
ATOM 663 N N . THR A 1 86 ? 16.733 -0.107 0.751 1.00 98.12 86 THR A N 1
ATOM 664 C CA . THR A 1 86 ? 15.383 -0.535 0.352 1.00 98.12 86 THR A CA 1
ATOM 665 C C . THR A 1 86 ? 15.070 -1.976 0.763 1.00 98.12 86 THR A C 1
ATOM 667 O O . THR A 1 86 ? 13.920 -2.274 1.084 1.00 98.12 86 THR A O 1
ATOM 670 N N . GLN A 1 87 ? 16.073 -2.861 0.778 1.00 98.56 87 GLN A N 1
ATOM 671 C CA . GLN A 1 87 ? 15.892 -4.248 1.208 1.00 98.56 87 GLN A CA 1
ATOM 672 C C . GLN A 1 87 ? 15.599 -4.327 2.708 1.00 98.56 87 GLN A C 1
ATOM 674 O O . GLN A 1 87 ? 14.597 -4.917 3.096 1.00 98.56 87 GLN A O 1
ATOM 679 N N . GLU A 1 88 ? 16.394 -3.650 3.539 1.00 98.62 88 GLU A N 1
ATOM 680 C CA . GLU A 1 88 ? 16.144 -3.591 4.987 1.00 98.62 88 GLU A CA 1
ATOM 681 C C . GLU A 1 88 ? 14.791 -2.922 5.290 1.00 98.62 88 GLU A C 1
ATOM 683 O O . GLU A 1 88 ? 14.057 -3.368 6.168 1.00 98.62 88 GLU A O 1
ATOM 688 N N . LEU A 1 89 ? 14.398 -1.901 4.519 1.00 98.69 89 LEU A N 1
ATOM 689 C CA . LEU A 1 89 ? 13.072 -1.284 4.620 1.00 98.69 89 LEU A CA 1
ATOM 690 C C . LEU A 1 89 ? 11.938 -2.298 4.381 1.00 98.69 89 LEU A C 1
ATOM 692 O O . LEU A 1 89 ? 10.944 -2.295 5.115 1.00 98.69 89 LEU A O 1
ATOM 696 N N . ALA A 1 90 ? 12.076 -3.160 3.368 1.00 98.75 90 ALA A N 1
ATOM 697 C CA . ALA A 1 90 ? 11.114 -4.220 3.069 1.00 98.75 90 ALA A CA 1
ATOM 698 C C . ALA A 1 90 ? 11.094 -5.291 4.169 1.00 98.75 90 ALA A C 1
ATOM 700 O O . ALA A 1 90 ? 10.013 -5.670 4.626 1.00 98.75 90 ALA A O 1
ATOM 701 N N . ASP A 1 91 ? 12.267 -5.712 4.645 1.00 98.50 91 ASP A N 1
ATOM 702 C CA . ASP A 1 91 ? 12.416 -6.724 5.693 1.00 98.50 91 ASP A CA 1
ATOM 703 C C . ASP A 1 91 ? 11.784 -6.255 7.012 1.00 98.50 91 ASP A C 1
ATOM 705 O O . ASP A 1 91 ? 10.982 -6.977 7.609 1.00 98.50 91 ASP A O 1
ATOM 709 N N . ARG A 1 92 ? 12.020 -5.001 7.422 1.00 98.50 92 ARG A N 1
ATOM 710 C CA . ARG A 1 92 ? 11.367 -4.394 8.599 1.00 98.50 92 ARG A CA 1
ATOM 711 C C . ARG A 1 92 ? 9.859 -4.326 8.455 1.00 98.50 92 ARG A C 1
ATOM 713 O O . ARG A 1 92 ? 9.128 -4.602 9.408 1.00 98.50 92 ARG A O 1
ATOM 720 N N . TYR A 1 93 ? 9.371 -3.975 7.268 1.00 98.69 93 TYR A N 1
ATOM 721 C CA . TYR A 1 93 ? 7.934 -3.955 7.034 1.00 98.69 93 TYR A CA 1
ATOM 722 C C . TYR A 1 93 ? 7.333 -5.363 7.112 1.00 98.69 93 TYR A C 1
ATOM 724 O O . TYR A 1 93 ? 6.274 -5.558 7.714 1.00 98.69 93 TYR A O 1
ATOM 732 N N . GLN A 1 94 ? 8.036 -6.367 6.588 1.00 97.94 94 GLN A N 1
ATOM 733 C CA . GLN A 1 94 ? 7.652 -7.767 6.718 1.00 97.94 94 GLN A CA 1
ATOM 734 C C . GLN A 1 94 ? 7.644 -8.230 8.182 1.00 97.94 94 GLN A C 1
ATOM 736 O O . GLN A 1 94 ? 6.688 -8.890 8.584 1.00 97.94 94 GLN A O 1
ATOM 741 N N . GLU A 1 95 ? 8.628 -7.850 9.002 1.00 96.81 95 GLU A N 1
ATOM 742 C CA . GLU A 1 95 ? 8.645 -8.144 10.446 1.00 96.81 95 GLU A CA 1
ATOM 743 C C . GLU A 1 95 ? 7.399 -7.587 11.155 1.00 96.81 95 GLU A C 1
ATOM 745 O O . GLU A 1 95 ? 6.766 -8.288 11.954 1.00 96.81 95 GLU A O 1
ATOM 750 N N . VAL A 1 96 ? 6.988 -6.357 10.818 1.00 96.94 96 VAL A N 1
ATOM 751 C CA . VAL A 1 96 ? 5.744 -5.757 11.329 1.00 96.94 96 VAL A CA 1
ATOM 752 C C . VAL A 1 96 ? 4.544 -6.621 10.944 1.00 96.94 96 VAL A C 1
ATOM 754 O O . VAL A 1 96 ? 3.759 -6.996 11.822 1.00 96.94 96 VAL A O 1
ATOM 757 N N . LEU A 1 97 ? 4.420 -7.009 9.669 1.00 96.44 97 LEU A N 1
ATOM 758 C CA . LEU A 1 97 ? 3.347 -7.903 9.221 1.00 96.44 97 LEU A CA 1
ATOM 759 C C . LEU A 1 97 ? 3.388 -9.242 9.974 1.00 96.44 97 LEU A C 1
ATOM 761 O O . LEU A 1 97 ? 2.370 -9.682 10.507 1.00 96.44 97 LEU A O 1
ATOM 765 N N . MET A 1 98 ? 4.548 -9.880 10.092 1.00 94.56 98 MET A N 1
ATOM 766 C CA . MET A 1 98 ? 4.691 -11.150 10.805 1.00 94.56 98 MET A CA 1
ATOM 767 C C . MET A 1 98 ? 4.243 -11.033 12.263 1.00 94.56 98 MET A C 1
ATOM 769 O O . MET A 1 98 ? 3.460 -11.865 12.718 1.00 94.56 98 MET A O 1
ATOM 773 N N . SER A 1 99 ? 4.631 -9.974 12.975 1.00 93.44 99 SER A N 1
ATOM 774 C CA . SER A 1 99 ? 4.239 -9.779 14.379 1.00 93.44 99 SER A CA 1
ATOM 775 C C . SER A 1 99 ? 2.717 -9.693 14.583 1.00 93.44 99 SER A C 1
ATOM 777 O O . SER A 1 99 ? 2.194 -10.112 15.617 1.00 93.44 99 SER A O 1
ATOM 779 N N . ILE A 1 100 ? 1.986 -9.201 13.578 1.00 93.88 100 ILE A N 1
ATOM 780 C CA . ILE A 1 100 ? 0.536 -8.980 13.642 1.00 93.88 100 ILE A CA 1
ATOM 781 C C . ILE A 1 100 ? -0.257 -10.172 13.098 1.00 93.88 100 ILE A C 1
ATOM 783 O O . ILE A 1 100 ? -1.341 -10.500 13.600 1.00 93.88 100 ILE A O 1
ATOM 787 N N . PHE A 1 101 ? 0.237 -10.806 12.036 1.00 92.25 101 PHE A N 1
ATOM 788 C CA . PHE A 1 101 ? -0.467 -11.883 11.347 1.00 92.25 101 PHE A CA 1
ATOM 789 C C . PHE A 1 101 ? -0.083 -13.270 11.875 1.00 92.25 101 PHE A C 1
ATOM 791 O O . PHE A 1 101 ? -0.958 -14.130 11.954 1.00 92.25 101 PHE A O 1
ATOM 798 N N . ALA A 1 102 ? 1.156 -13.485 12.322 1.00 80.56 102 ALA A N 1
ATOM 799 C CA . ALA A 1 102 ? 1.678 -14.803 12.699 1.00 80.56 102 ALA A CA 1
ATOM 800 C C . ALA A 1 102 ? 1.457 -15.179 14.180 1.00 80.56 102 ALA A C 1
ATOM 802 O O . ALA A 1 102 ? 2.195 -15.983 14.739 1.00 80.56 102 ALA A O 1
ATOM 803 N N . SER A 1 103 ? 0.425 -14.628 14.831 1.00 61.19 103 SER A N 1
ATOM 804 C CA . SER A 1 103 ? 0.221 -14.751 16.289 1.00 61.19 103 SER A CA 1
ATOM 805 C C . SER A 1 103 ? -0.002 -16.173 16.837 1.00 61.19 103 SER A C 1
ATOM 807 O O . SER A 1 103 ? 0.008 -16.343 18.055 1.00 61.19 103 SER A O 1
ATOM 809 N N . LYS A 1 104 ? -0.194 -17.192 15.987 1.00 53.62 104 LYS A N 1
ATOM 810 C CA . LYS A 1 104 ? -0.263 -18.617 16.353 1.00 53.62 104 LYS A CA 1
ATOM 811 C C . LYS A 1 104 ? 0.216 -19.430 15.150 1.00 53.62 104 LYS A C 1
ATOM 813 O O . LYS A 1 104 ? -0.369 -19.275 14.087 1.00 53.62 104 LYS A O 1
ATOM 818 N N . ASP A 1 105 ? 1.291 -20.192 15.327 1.00 53.94 105 ASP A N 1
ATOM 819 C CA . ASP A 1 105 ? 1.945 -21.150 14.419 1.00 53.94 105 ASP A CA 1
ATOM 820 C C . ASP A 1 105 ? 1.416 -21.292 12.971 1.00 53.94 105 ASP A C 1
ATOM 822 O O . ASP A 1 105 ? 0.239 -21.551 12.729 1.00 53.94 105 ASP A O 1
ATOM 826 N N . SER A 1 106 ? 2.345 -21.303 12.003 1.00 60.44 106 SER A N 1
ATOM 827 C CA . SER A 1 106 ? 2.185 -21.783 10.609 1.00 60.44 106 SER A CA 1
ATOM 828 C C . SER A 1 106 ? 1.435 -20.909 9.585 1.00 60.44 106 SER A C 1
ATOM 830 O O . SER A 1 106 ? 1.031 -21.403 8.530 1.00 60.44 106 SER A O 1
ATOM 832 N N . VAL A 1 107 ? 1.313 -19.597 9.810 1.00 69.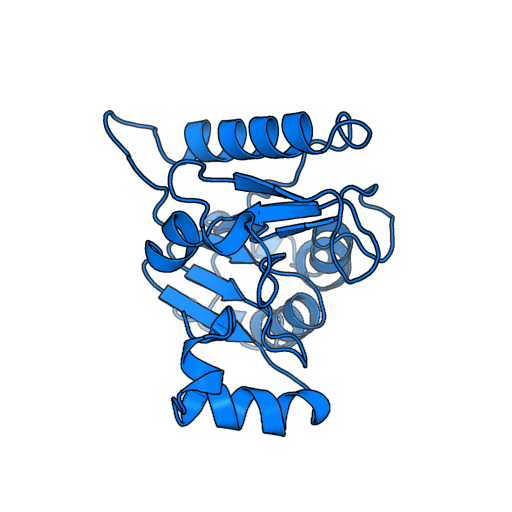19 107 VAL A N 1
ATOM 833 C CA . VAL A 1 107 ? 0.818 -18.677 8.766 1.00 69.19 107 VAL A CA 1
ATOM 834 C C . VAL A 1 107 ? 1.855 -18.554 7.643 1.00 69.19 107 VAL A C 1
ATOM 836 O O . VAL A 1 107 ? 2.908 -17.956 7.835 1.00 69.19 107 VAL A O 1
ATOM 839 N N . LYS A 1 108 ? 1.552 -19.121 6.466 1.00 83.94 108 LYS A N 1
ATOM 840 C CA . LYS A 1 108 ? 2.408 -19.009 5.270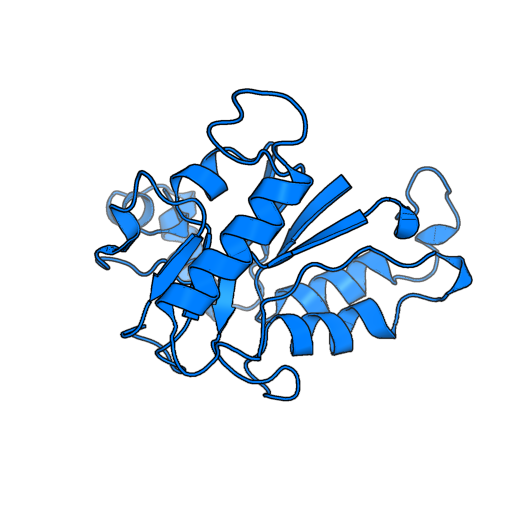 1.00 83.94 108 LYS A CA 1
ATOM 841 C C . LYS A 1 108 ? 2.333 -17.634 4.605 1.00 83.94 108 LYS A C 1
ATOM 843 O O . LYS A 1 108 ? 3.344 -17.158 4.111 1.00 83.94 108 LYS A O 1
ATOM 848 N N . LEU A 1 109 ? 1.149 -17.020 4.583 1.00 91.81 109 LEU A N 1
ATOM 849 C CA . LEU A 1 109 ? 0.880 -15.713 3.977 1.00 91.81 109 LEU A CA 1
ATOM 850 C C . LEU A 1 109 ? -0.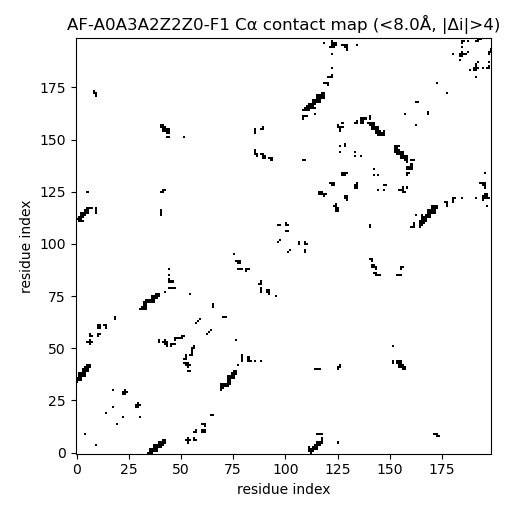125 -14.940 4.849 1.00 91.81 109 LEU A C 1
ATOM 852 O O . LEU A 1 109 ? -1.039 -15.555 5.407 1.00 91.81 109 LEU A O 1
ATOM 856 N N . PRO A 1 110 ? -0.001 -13.609 4.977 1.00 93.75 110 PRO A N 1
ATOM 857 C CA . PRO A 1 110 ? -0.935 -12.805 5.746 1.00 93.75 110 PRO A CA 1
ATOM 858 C C . PRO A 1 110 ? -2.264 -12.697 4.988 1.00 93.75 110 PRO A C 1
ATOM 860 O O . PRO A 1 110 ? -2.298 -12.363 3.807 1.00 93.75 110 PRO A O 1
ATOM 863 N N . ILE A 1 111 ? -3.376 -12.955 5.679 1.00 95.06 111 ILE A N 1
ATOM 864 C CA . ILE A 1 111 ? -4.720 -12.809 5.106 1.00 95.06 111 ILE A CA 1
ATOM 865 C C . ILE A 1 111 ? -5.289 -11.452 5.519 1.00 95.06 111 ILE A C 1
ATOM 867 O O . ILE A 1 111 ? -5.712 -11.264 6.664 1.00 95.06 111 ILE A O 1
ATOM 871 N N . PHE A 1 112 ? -5.310 -10.505 4.584 1.00 97.81 112 PHE A N 1
ATOM 872 C CA . PHE A 1 112 ? -6.001 -9.227 4.756 1.00 97.81 112 PHE A CA 1
ATOM 873 C C . PHE A 1 112 ? -7.513 -9.394 4.573 1.00 97.81 112 PHE A C 1
ATOM 875 O O . PHE A 1 112 ? -7.963 -10.140 3.701 1.00 97.81 112 PHE A O 1
ATOM 882 N N . ASP A 1 113 ? -8.306 -8.652 5.352 1.00 98.00 113 ASP A N 1
ATOM 883 C CA . ASP A 1 113 ? -9.762 -8.606 5.160 1.00 98.00 113 ASP A CA 1
ATOM 884 C C . ASP A 1 113 ? -10.109 -7.895 3.841 1.00 98.00 113 ASP A C 1
ATOM 886 O O . ASP A 1 113 ? -11.065 -8.260 3.154 1.00 98.00 113 ASP A O 1
ATOM 890 N N . LEU A 1 114 ? -9.322 -6.872 3.492 1.00 98.12 114 LEU A N 1
ATOM 891 C CA . LEU A 1 114 ? -9.470 -6.077 2.281 1.00 98.12 114 LEU A CA 1
ATOM 892 C C . LEU A 1 114 ? -8.116 -5.509 1.843 1.00 98.12 114 LEU A C 1
ATOM 894 O O . LEU A 1 114 ? -7.391 -4.940 2.657 1.00 98.12 114 LEU A O 1
ATOM 898 N N . ILE A 1 115 ? -7.815 -5.575 0.551 1.00 98.56 115 ILE A N 1
ATOM 899 C CA . ILE A 1 115 ? -6.743 -4.788 -0.062 1.00 98.56 115 ILE A CA 1
ATOM 900 C C . ILE A 1 115 ? -7.363 -3.830 -1.076 1.00 98.56 115 ILE A C 1
ATOM 902 O O . ILE A 1 115 ? -8.100 -4.240 -1.976 1.00 98.56 115 ILE A O 1
ATOM 906 N N . LEU A 1 116 ? -7.088 -2.540 -0.904 1.00 97.81 116 LEU A N 1
ATOM 907 C CA . LEU A 1 116 ? -7.541 -1.474 -1.785 1.00 97.81 116 LEU A CA 1
ATOM 908 C C . LEU A 1 116 ? -6.389 -1.028 -2.678 1.00 97.81 116 LEU A C 1
ATOM 910 O O . LEU A 1 116 ? -5.411 -0.452 -2.200 1.00 97.81 116 LEU A O 1
ATOM 914 N N . LEU A 1 117 ? -6.537 -1.274 -3.974 1.00 96.75 117 LEU A N 1
ATOM 915 C CA . LEU A 1 117 ? -5.470 -1.128 -4.953 1.00 96.75 117 LEU A CA 1
ATOM 916 C C . LEU A 1 117 ? -5.724 0.013 -5.932 1.00 96.75 117 LEU A C 1
ATOM 918 O O . LEU A 1 117 ? -6.856 0.288 -6.334 1.00 96.75 117 LEU A O 1
ATOM 922 N N . GLY A 1 118 ? -4.644 0.661 -6.358 1.00 94.12 118 GLY A N 1
ATOM 923 C CA . GLY A 1 118 ? -4.651 1.524 -7.535 1.00 94.12 118 GLY A CA 1
ATOM 924 C C . GLY A 1 118 ? -4.461 0.722 -8.826 1.00 94.12 118 GLY A C 1
ATOM 925 O O . GLY A 1 118 ? -3.954 -0.394 -8.810 1.00 94.12 118 GLY A O 1
ATOM 926 N N . CYS A 1 119 ? -4.832 1.326 -9.954 1.00 93.75 119 CYS A N 1
ATOM 927 C CA . CYS A 1 119 ? -4.451 0.865 -11.290 1.00 93.75 119 CYS A CA 1
ATOM 928 C C . CYS A 1 119 ? -3.760 2.015 -12.021 1.00 93.75 119 CYS A C 1
ATOM 930 O O . CYS A 1 119 ? -4.348 3.097 -12.182 1.00 93.75 119 CYS A O 1
ATOM 932 N N . GLY A 1 120 ? -2.521 1.790 -12.445 1.00 92.31 120 GLY A N 1
ATOM 933 C CA . GLY A 1 120 ? -1.794 2.698 -13.318 1.00 92.31 120 GLY A CA 1
ATOM 934 C C . GLY A 1 120 ? -2.280 2.659 -14.768 1.00 92.31 120 GLY A C 1
ATOM 935 O O . GLY A 1 120 ? -2.964 1.716 -15.159 1.00 92.31 120 GLY A O 1
ATOM 936 N N . PRO A 1 121 ? -1.921 3.667 -15.584 1.00 91.44 121 PRO A N 1
ATOM 937 C CA . PRO A 1 121 ? -2.288 3.721 -17.008 1.00 91.44 121 PRO A CA 1
ATOM 938 C C . PRO A 1 121 ? -1.643 2.612 -17.863 1.00 91.44 121 PRO A C 1
ATOM 940 O O . PRO A 1 121 ? -2.127 2.299 -18.939 1.00 91.44 121 PRO A O 1
ATOM 943 N N . ASP A 1 122 ? -0.566 2.021 -17.363 1.00 92.62 122 ASP A N 1
ATOM 944 C CA . ASP A 1 122 ? 0.188 0.868 -17.869 1.00 92.62 122 ASP A CA 1
ATOM 945 C C . ASP A 1 122 ? -0.264 -0.461 -17.237 1.00 92.62 122 ASP A C 1
ATOM 947 O O . ASP A 1 122 ? 0.344 -1.490 -17.485 1.00 92.62 122 ASP A O 1
ATOM 951 N N . GLY A 1 123 ? -1.295 -0.456 -16.386 1.00 94.06 123 GLY A N 1
ATOM 952 C CA . GLY A 1 123 ? -1.819 -1.670 -15.754 1.00 94.06 123 GLY A CA 1
ATOM 953 C C . GLY A 1 123 ? -1.026 -2.162 -14.544 1.00 94.06 123 GLY A C 1
ATOM 954 O O . GLY A 1 123 ? -1.327 -3.240 -14.038 1.00 94.06 123 GLY A O 1
ATOM 955 N N . HIS A 1 124 ? -0.043 -1.392 -14.059 1.00 96.19 124 HIS A N 1
ATOM 956 C CA . HIS A 1 124 ? 0.623 -1.688 -12.788 1.00 96.19 124 HIS A CA 1
ATOM 957 C C . HIS A 1 124 ? -0.336 -1.499 -11.602 1.00 96.19 124 HIS A C 1
ATOM 959 O O . HIS A 1 124 ? -1.221 -0.631 -11.628 1.00 96.19 124 HIS A O 1
ATOM 965 N N . THR A 1 125 ? -0.099 -2.260 -10.538 1.00 96.88 125 THR A N 1
ATOM 966 C CA . THR A 1 125 ? -0.685 -2.056 -9.208 1.00 96.88 125 THR A CA 1
ATOM 967 C C . THR A 1 125 ? 0.413 -2.148 -8.159 1.00 96.88 125 THR A C 1
ATOM 969 O O . THR A 1 125 ? 1.455 -2.741 -8.433 1.00 96.88 125 THR A O 1
ATOM 972 N N . CYS A 1 126 ? 0.217 -1.557 -6.979 1.00 97.56 126 CYS A N 1
ATOM 973 C CA . CYS A 1 126 ? 1.283 -1.423 -5.982 1.00 97.56 126 CYS A CA 1
ATOM 974 C C . CYS A 1 126 ? 2.568 -0.865 -6.638 1.00 97.56 126 CYS A C 1
ATOM 976 O O . CYS A 1 126 ? 2.497 0.073 -7.436 1.00 97.56 126 CYS A O 1
ATOM 978 N N . SER A 1 127 ? 3.724 -1.488 -6.382 1.00 97.94 127 SER A N 1
ATOM 979 C CA . SER A 1 127 ? 4.943 -1.293 -7.185 1.00 97.94 127 SER A CA 1
ATOM 980 C C . SER A 1 127 ? 5.283 -2.515 -8.050 1.00 97.94 127 SER A C 1
ATOM 982 O O . SER A 1 127 ? 6.449 -2.816 -8.288 1.00 97.94 127 SER A O 1
ATOM 984 N N . LEU A 1 128 ? 4.257 -3.223 -8.531 1.00 98.19 128 LEU A N 1
ATOM 985 C CA . LEU A 1 128 ? 4.359 -4.362 -9.442 1.00 98.19 128 LEU A CA 1
ATOM 986 C C . LEU A 1 128 ? 4.089 -3.886 -10.871 1.00 98.19 128 LEU A C 1
ATOM 988 O O . LEU A 1 128 ? 2.946 -3.598 -11.226 1.00 98.19 128 LEU A O 1
ATOM 992 N N . PHE A 1 129 ? 5.142 -3.782 -11.683 1.00 97.94 129 PHE A N 1
ATOM 993 C CA . PHE A 1 129 ? 5.086 -3.215 -13.034 1.00 97.94 129 PHE A CA 1
ATOM 994 C C . PHE A 1 129 ? 5.092 -4.293 -14.128 1.00 97.94 129 PHE A C 1
ATOM 996 O O . PHE A 1 129 ? 5.718 -5.338 -13.941 1.00 97.94 129 PHE A O 1
ATOM 1003 N N . PRO A 1 130 ? 4.443 -4.051 -15.287 1.00 96.62 130 PRO A N 1
ATOM 1004 C CA . PRO A 1 130 ? 4.470 -4.986 -16.411 1.00 96.62 130 PRO A CA 1
ATOM 1005 C C . PRO A 1 130 ? 5.901 -5.359 -16.818 1.00 96.62 130 PRO A C 1
ATOM 1007 O O . PRO A 1 130 ? 6.740 -4.484 -17.023 1.00 96.62 130 PRO A O 1
ATOM 1010 N N . GLY A 1 131 ? 6.176 -6.660 -16.939 1.00 95.06 131 GLY A N 1
ATOM 1011 C CA . GLY A 1 131 ? 7.486 -7.183 -17.349 1.00 95.06 131 GLY A CA 1
ATOM 1012 C C . GLY A 1 131 ? 8.601 -7.087 -16.299 1.00 95.06 131 GLY A C 1
ATOM 1013 O O . GLY A 1 131 ? 9.702 -7.568 -16.560 1.00 95.06 131 GLY A O 1
ATOM 1014 N N . HIS A 1 132 ? 8.335 -6.510 -15.124 1.00 97.19 132 HIS A N 1
ATOM 1015 C CA . HIS A 1 132 ? 9.317 -6.406 -14.048 1.00 97.19 132 HIS A CA 1
ATOM 1016 C C . HIS A 1 132 ? 9.552 -7.760 -13.368 1.00 97.19 132 HIS A C 1
ATOM 1018 O O . HIS A 1 132 ? 8.621 -8.552 -13.200 1.00 97.19 132 HIS A O 1
ATOM 1024 N N . GLU A 1 133 ? 10.781 -8.031 -12.926 1.00 96.06 133 GLU A N 1
ATOM 1025 C CA . GLU A 1 133 ? 11.133 -9.336 -12.357 1.00 96.06 133 GLU A CA 1
ATOM 1026 C C . GLU A 1 133 ? 10.407 -9.667 -11.052 1.00 96.06 133 GLU A C 1
ATOM 1028 O O . GLU A 1 133 ? 10.119 -10.835 -10.809 1.00 96.06 133 GLU A O 1
ATOM 1033 N N . LEU A 1 134 ? 10.023 -8.645 -10.281 1.00 96.19 134 LEU A N 1
ATOM 1034 C CA . LEU A 1 134 ? 9.224 -8.781 -9.056 1.00 96.19 134 LEU A CA 1
ATOM 1035 C C . LEU A 1 134 ? 7.865 -9.458 -9.256 1.00 96.19 134 LEU A C 1
ATOM 1037 O O . LEU A 1 134 ? 7.300 -9.963 -8.293 1.00 96.19 134 LEU A O 1
ATOM 1041 N N . LEU A 1 135 ? 7.342 -9.529 -10.485 1.00 96.75 135 LEU A N 1
ATOM 1042 C CA . LEU A 1 135 ? 6.150 -10.339 -10.768 1.00 96.75 135 LEU A CA 1
ATOM 1043 C C . LEU A 1 135 ? 6.398 -11.846 -10.581 1.00 96.75 135 LEU A C 1
ATOM 1045 O O . LEU A 1 135 ? 5.444 -12.616 -10.529 1.00 96.75 135 LEU A O 1
ATOM 1049 N N . ARG A 1 136 ? 7.663 -12.275 -10.499 1.00 96.56 136 ARG A N 1
ATOM 1050 C CA . ARG A 1 136 ? 8.070 -13.665 -10.252 1.00 96.56 136 ARG A CA 1
ATOM 1051 C C . ARG A 1 136 ? 8.380 -13.952 -8.781 1.00 96.56 136 ARG A C 1
ATOM 1053 O O . ARG A 1 136 ? 8.694 -15.097 -8.471 1.00 96.56 136 ARG A O 1
ATOM 1060 N N . GLU A 1 137 ? 8.307 -12.951 -7.901 1.00 96.88 137 GLU A N 1
ATOM 1061 C CA . GLU A 1 137 ? 8.514 -13.137 -6.462 1.00 96.88 137 GLU A CA 1
ATOM 1062 C C . GLU A 1 137 ? 7.407 -14.025 -5.877 1.00 96.88 137 GLU A C 1
ATOM 1064 O O . GLU A 1 137 ? 6.215 -13.746 -6.045 1.00 96.88 137 GLU A O 1
ATOM 1069 N N . ALA A 1 138 ? 7.809 -15.102 -5.205 1.00 93.94 138 ALA A N 1
ATOM 1070 C CA . ALA A 1 138 ? 6.917 -16.169 -4.757 1.00 93.94 138 ALA A CA 1
ATOM 1071 C C . ALA A 1 138 ? 7.027 -16.475 -3.256 1.00 93.94 138 ALA A C 1
ATOM 1073 O O . ALA A 1 138 ? 6.115 -17.095 -2.702 1.00 93.94 138 ALA A O 1
ATOM 1074 N N . ASP A 1 139 ? 8.108 -16.043 -2.606 1.00 92.75 139 ASP A N 1
ATOM 1075 C CA . ASP A 1 139 ? 8.474 -16.453 -1.254 1.00 92.75 139 ASP A CA 1
ATOM 1076 C C . ASP A 1 139 ? 8.291 -15.310 -0.247 1.00 92.75 139 ASP A C 1
ATOM 1078 O O . ASP A 1 139 ? 7.718 -15.509 0.829 1.00 92.75 139 ASP A O 1
ATOM 1082 N N . ALA A 1 140 ? 8.742 -14.101 -0.589 1.00 95.75 140 ALA A N 1
ATOM 1083 C CA . ALA A 1 140 ? 8.659 -12.944 0.295 1.00 95.75 140 ALA A CA 1
ATOM 1084 C C . ALA A 1 140 ? 7.225 -12.399 0.397 1.00 95.75 140 ALA A C 1
ATOM 1086 O O . ALA A 1 140 ? 6.457 -12.406 -0.569 1.00 95.75 140 ALA A O 1
ATOM 1087 N N . TRP A 1 141 ? 6.854 -11.868 1.565 1.00 97.62 141 TRP A N 1
ATOM 1088 C CA . TRP A 1 141 ? 5.594 -11.135 1.734 1.00 97.62 141 TRP A CA 1
ATOM 1089 C C . TRP A 1 141 ? 5.710 -9.702 1.217 1.00 97.62 141 TRP A C 1
ATOM 1091 O O . TRP A 1 141 ? 4.763 -9.151 0.650 1.00 97.62 141 TRP A O 1
ATOM 1101 N N . VAL A 1 142 ? 6.879 -9.102 1.432 1.00 98.62 142 VAL A N 1
ATOM 1102 C CA . VAL A 1 142 ? 7.218 -7.740 1.028 1.00 98.62 142 VAL A CA 1
ATOM 1103 C C . VAL A 1 142 ? 8.506 -7.797 0.223 1.00 98.62 142 VAL A C 1
ATOM 1105 O O . VAL A 1 142 ? 9.464 -8.433 0.648 1.00 98.62 142 VAL A O 1
ATOM 1108 N N . ALA A 1 143 ? 8.537 -7.120 -0.919 1.00 98.56 143 ALA A N 1
ATOM 1109 C CA . ALA A 1 143 ? 9.725 -7.018 -1.752 1.00 98.56 143 ALA A CA 1
ATOM 1110 C C . ALA A 1 143 ? 10.181 -5.565 -1.897 1.00 98.56 143 ALA A C 1
ATOM 1112 O O . ALA A 1 143 ? 9.360 -4.642 -1.942 1.00 98.56 143 ALA A O 1
ATOM 1113 N N . ALA A 1 144 ? 11.494 -5.384 -2.001 1.00 98.50 144 ALA A N 1
ATOM 1114 C CA . ALA A 1 144 ? 12.124 -4.130 -2.379 1.00 98.50 144 ALA A CA 1
ATOM 1115 C C . ALA A 1 144 ? 12.171 -3.981 -3.906 1.00 98.50 144 ALA A C 1
ATOM 1117 O O . ALA A 1 144 ? 12.319 -4.959 -4.635 1.00 98.50 144 ALA A O 1
ATOM 1118 N N . ILE A 1 145 ? 12.075 -2.744 -4.388 1.00 97.81 145 ILE A N 1
ATOM 1119 C CA . ILE A 1 145 ? 12.341 -2.369 -5.780 1.00 97.81 145 ILE A CA 1
ATOM 1120 C C . ILE A 1 145 ? 13.270 -1.161 -5.779 1.00 97.81 145 ILE A C 1
ATOM 1122 O O . ILE A 1 145 ? 12.986 -0.179 -5.094 1.00 97.81 145 ILE A O 1
ATOM 1126 N N . GLU A 1 146 ? 14.369 -1.217 -6.529 1.00 97.94 146 GLU A N 1
ATOM 1127 C CA . GLU A 1 146 ? 15.322 -0.099 -6.636 1.00 97.94 146 GLU A CA 1
ATOM 1128 C C . GLU A 1 146 ? 15.256 0.637 -7.975 1.00 97.94 146 GLU A C 1
ATOM 1130 O O . GLU A 1 146 ? 15.782 1.742 -8.103 1.00 97.94 146 GLU A O 1
ATOM 1135 N N . ASP A 1 147 ? 14.573 0.057 -8.953 1.00 97.56 147 ASP A N 1
ATOM 1136 C CA . ASP A 1 147 ? 14.565 0.443 -10.358 1.00 97.56 147 ASP A CA 1
ATOM 1137 C C . ASP A 1 147 ? 13.138 0.618 -10.901 1.00 97.56 147 ASP A C 1
ATOM 1139 O O . ASP A 1 147 ? 12.874 0.392 -12.083 1.00 97.56 147 ASP A O 1
ATOM 1143 N N . SER A 1 148 ? 12.204 1.084 -10.056 1.00 97.44 148 SER A N 1
ATOM 1144 C CA . SER A 1 148 ? 10.840 1.386 -10.504 1.00 97.44 148 SER A CA 1
ATOM 1145 C C . SER A 1 148 ? 10.877 2.279 -11.754 1.00 97.44 148 SER A C 1
ATOM 1147 O O . SER A 1 148 ? 11.474 3.362 -11.716 1.00 97.44 148 SER A O 1
ATOM 1149 N N . PRO A 1 149 ? 10.163 1.911 -12.839 1.00 96.44 149 PRO A N 1
ATOM 1150 C CA . PRO A 1 149 ? 10.125 2.691 -14.077 1.00 96.44 149 PRO A CA 1
ATOM 1151 C C . PRO A 1 149 ? 9.418 4.045 -13.898 1.00 96.44 149 PRO A C 1
ATOM 1153 O O . PRO A 1 149 ? 9.358 4.851 -14.827 1.00 96.44 149 PRO A O 1
ATOM 1156 N N . LYS A 1 150 ? 8.855 4.303 -12.710 1.00 95.25 150 LYS A N 1
ATOM 1157 C CA . LYS A 1 150 ? 8.241 5.574 -12.317 1.00 95.25 150 LYS A CA 1
ATOM 1158 C C . LYS A 1 150 ? 8.931 6.155 -11.086 1.00 95.25 150 LYS A C 1
ATOM 1160 O O . LYS A 1 150 ? 9.138 5.416 -10.120 1.00 95.25 150 LYS A O 1
ATOM 1165 N N . PRO A 1 151 ? 9.202 7.472 -11.053 1.00 94.00 151 PRO A N 1
ATOM 1166 C CA . PRO A 1 151 ? 9.796 8.106 -9.885 1.00 94.00 151 PRO A CA 1
ATOM 1167 C C . PRO A 1 151 ? 8.843 8.059 -8.674 1.00 94.00 151 PRO A C 1
ATOM 1169 O O . PRO A 1 151 ? 7.623 8.066 -8.863 1.00 94.00 151 PRO A O 1
ATOM 1172 N N . PRO A 1 152 ? 9.372 8.013 -7.440 1.00 96.50 152 PRO A N 1
ATOM 1173 C CA . PRO A 1 152 ? 10.760 7.682 -7.111 1.00 96.50 152 PRO A CA 1
ATOM 1174 C C . PRO A 1 152 ? 11.065 6.192 -7.393 1.00 96.50 152 PRO A C 1
ATOM 1176 O O . PRO A 1 152 ? 10.147 5.364 -7.335 1.00 96.50 152 PRO A O 1
ATOM 1179 N N . PRO A 1 153 ? 12.331 5.850 -7.711 1.00 97.44 153 PRO A N 1
ATOM 1180 C CA . PRO A 1 153 ? 12.702 4.506 -8.155 1.00 97.44 153 PRO A CA 1
ATOM 1181 C C . PRO A 1 153 ? 12.705 3.473 -7.015 1.00 97.44 153 PRO A C 1
ATOM 1183 O O . PRO A 1 153 ? 12.352 2.320 -7.237 1.00 97.44 153 PRO A O 1
ATOM 1186 N N . ARG A 1 154 ? 13.029 3.904 -5.785 1.00 98.56 154 ARG A N 1
ATOM 1187 C CA . ARG A 1 154 ? 13.096 3.040 -4.599 1.00 98.56 154 ARG A CA 1
ATOM 1188 C C . ARG A 1 154 ? 11.746 2.935 -3.899 1.00 98.56 154 ARG A C 1
ATOM 1190 O O . ARG A 1 154 ? 11.181 3.959 -3.493 1.00 98.56 154 ARG A O 1
ATOM 1197 N N . ARG A 1 155 ? 11.220 1.719 -3.761 1.00 98.62 155 ARG A N 1
ATOM 1198 C CA . ARG A 1 155 ? 9.921 1.432 -3.130 1.00 98.62 155 ARG A CA 1
ATOM 1199 C C . ARG A 1 155 ? 9.947 0.068 -2.444 1.00 98.62 155 ARG A C 1
ATOM 1201 O O . ARG A 1 155 ? 10.836 -0.740 -2.691 1.00 98.62 155 ARG A O 1
ATOM 1208 N N . ILE A 1 156 ? 8.934 -0.197 -1.636 1.00 98.75 156 ILE A N 1
ATOM 1209 C CA . ILE A 1 156 ? 8.591 -1.542 -1.177 1.00 98.75 156 ILE A CA 1
ATOM 1210 C C . ILE A 1 156 ? 7.171 -1.884 -1.626 1.00 98.75 156 ILE A C 1
ATOM 1212 O O . ILE A 1 156 ? 6.346 -0.988 -1.830 1.00 98.75 156 ILE A O 1
ATOM 1216 N N . THR A 1 157 ? 6.868 -3.167 -1.780 1.00 98.81 157 THR A N 1
ATOM 1217 C CA . THR A 1 157 ? 5.556 -3.634 -2.241 1.00 98.81 157 THR A CA 1
ATOM 1218 C C . THR A 1 157 ? 5.176 -4.952 -1.596 1.00 98.81 157 THR A C 1
ATOM 1220 O O . THR A 1 157 ? 6.024 -5.823 -1.418 1.00 98.81 157 THR A O 1
ATOM 1223 N N . LEU A 1 158 ? 3.889 -5.134 -1.309 1.00 98.75 158 LEU A N 1
ATOM 1224 C CA . LEU A 1 158 ? 3.338 -6.471 -1.131 1.00 98.75 158 LEU A CA 1
ATOM 1225 C C . LEU A 1 158 ? 3.486 -7.242 -2.445 1.00 98.75 158 LEU A C 1
ATOM 1227 O O . LEU A 1 158 ? 3.296 -6.685 -3.533 1.00 98.75 158 LEU A O 1
ATOM 1231 N N . THR A 1 159 ? 3.840 -8.515 -2.330 1.00 98.38 159 THR A N 1
ATOM 1232 C CA . THR A 1 159 ? 4.064 -9.414 -3.466 1.00 98.38 159 THR A CA 1
ATOM 1233 C C . THR A 1 159 ? 2.746 -10.011 -3.966 1.00 98.38 159 THR A C 1
ATOM 1235 O O . THR A 1 159 ? 1.736 -10.013 -3.254 1.00 98.38 159 THR A O 1
ATOM 1238 N N . LEU A 1 160 ? 2.724 -10.539 -5.196 1.00 97.56 160 LEU A N 1
ATOM 1239 C CA . LEU A 1 160 ? 1.523 -11.176 -5.761 1.00 97.56 160 LEU A CA 1
ATOM 1240 C C . LEU A 1 160 ? 0.952 -12.303 -4.878 1.00 97.56 160 LEU A C 1
ATOM 1242 O O . LEU A 1 160 ? -0.272 -12.323 -4.703 1.00 97.56 160 LEU A O 1
ATOM 1246 N N . PRO A 1 161 ? 1.765 -13.197 -4.272 1.00 97.00 161 PRO A N 1
ATOM 1247 C CA . PRO A 1 161 ? 1.259 -14.185 -3.323 1.00 97.00 161 PRO A CA 1
ATOM 1248 C C . PRO A 1 161 ? 0.475 -13.558 -2.169 1.00 97.00 161 PRO A C 1
ATOM 1250 O O . PRO A 1 161 ? -0.599 -14.044 -1.831 1.00 97.00 161 PRO A O 1
ATOM 1253 N N . VAL A 1 162 ? 0.954 -12.450 -1.593 1.00 97.62 162 VAL A N 1
ATOM 1254 C CA . VAL A 1 162 ? 0.230 -11.752 -0.519 1.00 97.62 162 VAL A CA 1
ATOM 1255 C C . VAL A 1 162 ? -1.063 -11.127 -1.027 1.00 97.62 162 VAL A C 1
ATOM 1257 O O . VAL A 1 162 ? -2.110 -11.294 -0.399 1.00 97.62 162 VAL A O 1
ATOM 1260 N N . LEU A 1 163 ? -1.007 -10.422 -2.161 1.00 97.75 163 LEU A N 1
ATOM 1261 C CA . LEU A 1 163 ? -2.171 -9.734 -2.720 1.00 97.75 163 LEU A CA 1
ATOM 1262 C C . LEU A 1 163 ? -3.312 -10.716 -3.013 1.00 97.75 163 LEU A C 1
ATOM 1264 O O . LEU A 1 163 ? -4.440 -10.507 -2.567 1.00 97.75 163 LEU A O 1
ATOM 1268 N N . THR A 1 164 ? -2.999 -11.817 -3.696 1.00 95.56 164 THR A N 1
ATOM 1269 C CA . THR A 1 164 ? -3.960 -12.855 -4.108 1.00 95.56 164 THR A CA 1
ATOM 1270 C C . THR A 1 164 ? -4.449 -13.742 -2.958 1.00 95.56 164 THR A C 1
ATOM 1272 O O . THR A 1 164 ? -5.430 -14.468 -3.120 1.00 95.56 164 THR A O 1
ATOM 1275 N N . HIS A 1 165 ? -3.830 -13.654 -1.774 1.00 96.00 165 HIS A N 1
ATOM 1276 C CA . HIS A 1 165 ? -4.256 -14.374 -0.571 1.00 96.00 165 HIS A CA 1
ATOM 1277 C C . HIS A 1 165 ? -5.244 -13.586 0.312 1.00 96.00 165 HIS A C 1
ATOM 1279 O O . HIS A 1 165 ? -5.725 -14.096 1.326 1.00 96.00 165 HIS A O 1
ATOM 1285 N N . ALA A 1 166 ? -5.578 -12.346 -0.055 1.00 96.94 166 ALA A N 1
ATOM 1286 C CA . ALA A 1 166 ? -6.553 -11.538 0.671 1.00 96.94 166 ALA A CA 1
ATOM 1287 C C . ALA A 1 166 ? -7.990 -12.077 0.539 1.00 96.94 16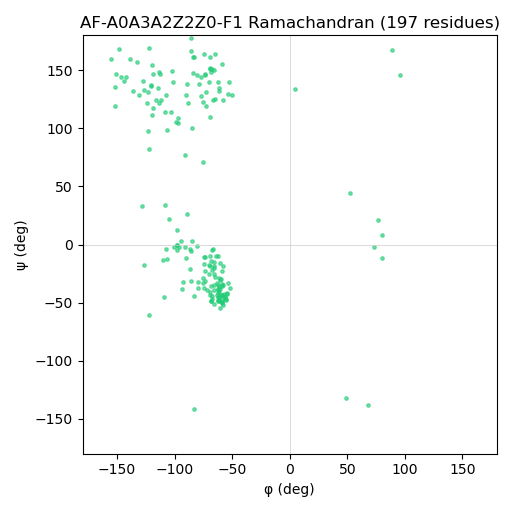6 ALA A C 1
ATOM 1289 O O . ALA A 1 166 ? -8.388 -12.613 -0.494 1.00 96.94 166 ALA A O 1
ATOM 1290 N N . HIS A 1 167 ? -8.828 -11.848 1.556 1.00 97.06 167 HIS A N 1
ATOM 1291 C CA . HIS A 1 167 ? -10.254 -12.190 1.488 1.00 97.06 167 HIS A CA 1
ATOM 1292 C C . HIS A 1 167 ? -10.993 -11.420 0.392 1.00 97.06 167 HIS A C 1
ATOM 1294 O O . HIS A 1 167 ? -11.909 -11.954 -0.245 1.00 97.06 167 HIS A O 1
ATOM 1300 N N . LYS A 1 168 ? -10.635 -10.145 0.209 1.00 97.88 168 LYS A N 1
ATOM 1301 C CA . LYS A 1 168 ? -11.185 -9.260 -0.816 1.00 97.88 168 LYS A CA 1
ATOM 1302 C C . LYS A 1 168 ? -10.103 -8.334 -1.349 1.00 97.88 168 LYS A C 1
ATOM 1304 O O . LYS A 1 168 ? -9.327 -7.766 -0.586 1.00 97.88 168 LYS A O 1
ATOM 1309 N N . ILE A 1 169 ? -10.141 -8.117 -2.656 1.00 96.88 169 ILE A N 1
ATOM 1310 C CA . ILE A 1 169 ? -9.364 -7.099 -3.355 1.00 96.88 169 ILE A CA 1
ATOM 1311 C C . ILE A 1 169 ? -10.367 -6.178 -4.043 1.00 96.88 169 ILE A C 1
ATOM 1313 O O . ILE A 1 169 ? -11.348 -6.651 -4.624 1.00 96.88 169 ILE A O 1
ATOM 1317 N N . ALA A 1 170 ? -10.150 -4.869 -3.969 1.00 95.44 170 ALA A N 1
ATOM 1318 C CA . ALA A 1 170 ? -10.919 -3.910 -4.747 1.00 95.44 170 ALA A CA 1
ATOM 1319 C C . ALA A 1 170 ? -10.004 -2.851 -5.356 1.00 95.44 170 ALA A C 1
ATOM 1321 O O . ALA A 1 170 ? -9.177 -2.247 -4.674 1.00 95.44 170 ALA A O 1
ATOM 1322 N N . PHE A 1 171 ? -10.197 -2.596 -6.647 1.00 93.12 171 PHE A N 1
ATOM 1323 C CA . PHE A 1 171 ? -9.476 -1.559 -7.370 1.00 93.12 171 PHE A CA 1
ATOM 1324 C C . PHE A 1 171 ? -10.231 -0.233 -7.308 1.00 93.12 171 PHE A C 1
ATOM 1326 O O . PHE A 1 171 ? -11.415 -0.148 -7.639 1.00 93.12 171 PHE A O 1
ATOM 1333 N N . VAL A 1 172 ? -9.525 0.826 -6.920 1.00 89.75 172 VAL A N 1
ATOM 1334 C CA . VAL A 1 172 ? -10.025 2.200 -6.904 1.00 89.75 172 VAL A CA 1
ATOM 1335 C C . VAL A 1 172 ? -9.371 2.963 -8.049 1.00 89.75 172 VAL A C 1
ATOM 1337 O O . VAL A 1 172 ? -8.239 3.445 -7.971 1.00 89.75 172 VAL A O 1
ATOM 1340 N N . ALA A 1 173 ? -10.109 3.087 -9.147 1.00 84.38 173 ALA A N 1
ATOM 1341 C CA . ALA A 1 173 ? -9.653 3.773 -10.342 1.00 84.38 173 ALA A CA 1
ATOM 1342 C C . ALA A 1 173 ? -10.567 4.955 -10.679 1.00 84.38 173 ALA A C 1
ATOM 1344 O O . ALA A 1 173 ? -11.715 4.793 -11.075 1.00 84.38 173 ALA A O 1
ATOM 1345 N N . THR A 1 174 ? -10.031 6.166 -10.529 1.00 81.62 174 THR A N 1
ATOM 1346 C CA . THR A 1 174 ? -10.693 7.416 -10.919 1.00 81.62 174 THR A CA 1
ATOM 1347 C C . THR A 1 174 ? -9.950 8.095 -12.072 1.00 81.62 174 THR A C 1
ATOM 1349 O O . THR A 1 174 ? -8.725 7.984 -12.174 1.00 81.62 174 THR A O 1
ATOM 1352 N N . GLY A 1 175 ? -10.695 8.805 -12.929 1.00 77.69 175 GLY A N 1
ATOM 1353 C CA . GLY A 1 175 ? -10.167 9.581 -14.059 1.00 77.69 175 GLY A CA 1
ATOM 1354 C C . GLY A 1 175 ? -10.190 8.846 -15.407 1.00 77.69 175 GLY A C 1
ATOM 1355 O O . GLY A 1 175 ? -9.993 7.636 -15.483 1.00 77.69 175 GLY A O 1
ATOM 1356 N N . GLY A 1 176 ? -10.414 9.598 -16.492 1.00 82.31 176 GLY A N 1
ATOM 1357 C CA . GLY A 1 176 ? -10.589 9.044 -17.843 1.00 82.31 176 GLY A CA 1
ATOM 1358 C C . GLY A 1 176 ? -9.348 8.357 -18.425 1.00 82.31 176 GLY A C 1
ATOM 1359 O O . GLY A 1 176 ? -9.489 7.437 -19.222 1.00 82.31 176 GLY A O 1
ATOM 1360 N N . GLY A 1 177 ? -8.144 8.730 -17.975 1.00 83.12 177 GLY A N 1
ATOM 1361 C CA . GLY A 1 177 ? -6.880 8.149 -18.454 1.00 83.12 177 GLY A CA 1
ATOM 1362 C C . GLY A 1 177 ? -6.697 6.656 -18.151 1.00 83.12 177 GLY A C 1
ATOM 1363 O O . GLY A 1 177 ? -5.781 6.043 -18.682 1.00 83.12 177 GLY A O 1
ATOM 1364 N N . LYS A 1 178 ? -7.564 6.060 -17.321 1.00 85.94 178 LYS A N 1
ATOM 1365 C CA . LYS A 1 178 ? -7.555 4.623 -17.001 1.00 85.94 178 LYS A CA 1
ATOM 1366 C C . LYS A 1 178 ? -8.560 3.817 -17.826 1.00 85.94 178 LYS A C 1
ATOM 1368 O O . LYS A 1 178 ? -8.605 2.601 -17.698 1.00 85.94 178 LYS A O 1
ATOM 1373 N N . ARG A 1 179 ? -9.392 4.467 -18.647 1.00 88.50 179 ARG A N 1
ATOM 1374 C CA . ARG A 1 179 ? -10.495 3.803 -19.358 1.00 88.50 179 ARG A CA 1
ATOM 1375 C C . ARG A 1 179 ? -9.997 2.663 -20.238 1.00 88.50 179 ARG A C 1
ATOM 1377 O O . ARG A 1 179 ? -10.512 1.557 -20.143 1.00 88.50 179 ARG A O 1
ATOM 1384 N N . ASP A 1 180 ? -9.011 2.949 -21.080 1.00 90.44 180 ASP A N 1
ATOM 1385 C CA . ASP A 1 180 ? -8.591 2.004 -22.110 1.00 90.44 180 ASP A CA 1
ATOM 1386 C C . ASP A 1 180 ? -7.846 0.814 -21.484 1.00 90.44 180 ASP A C 1
ATOM 1388 O O . ASP A 1 180 ? -8.116 -0.326 -21.846 1.00 90.44 180 ASP A O 1
ATOM 1392 N N . ILE A 1 181 ? -7.004 1.052 -20.469 1.00 91.44 181 ILE A N 1
ATOM 1393 C CA . ILE A 1 181 ? -6.296 -0.028 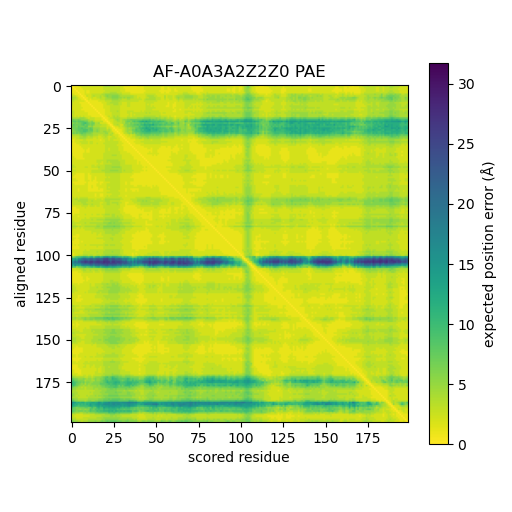-19.766 1.00 91.44 181 ILE A CA 1
ATOM 1394 C C . ILE A 1 181 ? -7.241 -0.901 -18.932 1.00 91.44 181 ILE A C 1
ATOM 1396 O O . ILE A 1 181 ? -7.140 -2.123 -18.968 1.00 91.44 181 ILE A O 1
ATOM 1400 N N . LEU A 1 182 ? -8.217 -0.302 -18.237 1.00 90.94 182 LEU A N 1
ATOM 1401 C CA . LEU A 1 182 ? -9.218 -1.063 -17.485 1.00 90.94 182 LEU A CA 1
ATOM 1402 C C . LEU A 1 182 ? -10.109 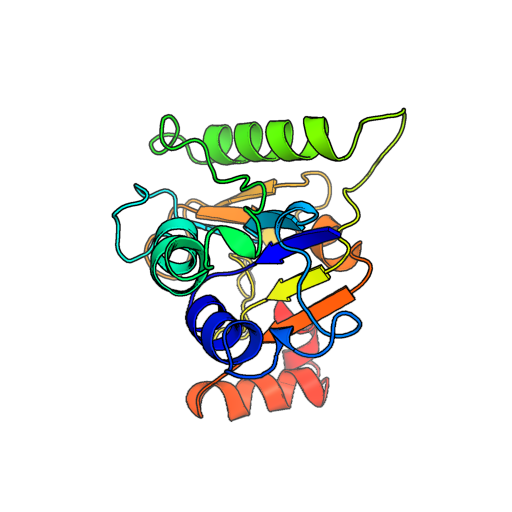-1.884 -18.407 1.00 90.94 182 LEU A C 1
ATOM 1404 O O . LEU A 1 182 ? -10.497 -2.983 -18.033 1.00 90.94 182 LEU A O 1
ATOM 1408 N N . LYS A 1 183 ? -10.424 -1.370 -19.600 1.00 91.12 183 LYS A N 1
ATOM 1409 C CA . LYS A 1 183 ? -11.170 -2.130 -20.600 1.00 91.12 183 LYS A CA 1
ATOM 1410 C C . LYS A 1 183 ? -10.422 -3.416 -20.964 1.00 91.12 183 LYS A C 1
ATOM 1412 O O . LYS A 1 183 ? -11.020 -4.477 -20.848 1.00 91.12 183 LYS A O 1
ATOM 1417 N N . LYS A 1 184 ? -9.127 -3.329 -21.296 1.00 90.81 184 LYS A N 1
ATOM 1418 C CA . LYS A 1 184 ? -8.289 -4.509 -21.588 1.00 90.81 184 LYS A CA 1
ATOM 1419 C C . LYS A 1 184 ? -8.294 -5.523 -20.438 1.00 90.81 184 LYS A C 1
ATOM 1421 O O . LYS A 1 184 ? -8.553 -6.704 -20.644 1.00 90.81 184 LYS A O 1
ATOM 1426 N N . ILE A 1 185 ? -8.086 -5.043 -19.206 1.00 92.44 185 ILE A N 1
ATOM 1427 C CA . ILE A 1 185 ? -8.066 -5.886 -17.997 1.00 92.44 185 ILE A CA 1
ATOM 1428 C C . ILE A 1 185 ? -9.422 -6.577 -17.770 1.00 92.44 185 ILE A C 1
ATOM 1430 O O . ILE A 1 185 ? -9.468 -7.780 -17.533 1.00 92.44 185 ILE A O 1
ATOM 1434 N N . LEU A 1 186 ? -10.535 -5.839 -17.855 1.00 89.88 186 LEU A N 1
ATOM 1435 C CA . LEU A 1 186 ? -11.879 -6.357 -17.565 1.00 89.88 186 LEU A CA 1
ATOM 1436 C C . LEU A 1 186 ? -12.438 -7.254 -18.673 1.00 89.88 186 LEU A C 1
ATOM 1438 O O . LEU A 1 186 ? -13.182 -8.188 -18.382 1.00 89.88 186 LEU A O 1
ATOM 1442 N N . GLU A 1 187 ? -12.101 -6.975 -19.932 1.00 91.50 187 GLU A N 1
ATOM 1443 C CA . GLU A 1 187 ? -12.434 -7.849 -21.064 1.00 91.50 187 GLU A CA 1
ATOM 1444 C C . GLU A 1 187 ? -11.544 -9.099 -21.098 1.00 91.50 187 GLU A C 1
ATOM 1446 O O . GLU A 1 187 ? -11.856 -10.054 -21.811 1.00 91.50 187 GLU A O 1
ATOM 1451 N N . ALA A 1 188 ? -10.490 -9.123 -20.275 1.00 81.44 188 ALA A N 1
ATOM 1452 C CA . ALA A 1 188 ? -9.558 -10.226 -20.124 1.00 81.44 188 ALA A CA 1
ATOM 1453 C C . ALA A 1 188 ? -8.993 -10.684 -21.477 1.00 81.44 188 ALA A C 1
ATOM 1455 O O . ALA A 1 188 ? -8.930 -11.892 -21.739 1.00 81.44 188 ALA A O 1
ATOM 1456 N N . ASP A 1 189 ? -8.606 -9.719 -22.318 1.00 83.00 189 ASP A N 1
ATOM 1457 C CA . ASP A 1 189 ? -7.792 -9.993 -23.499 1.00 83.00 189 ASP A CA 1
ATOM 1458 C C . ASP A 1 189 ? -6.396 -10.504 -23.082 1.00 83.00 189 ASP A C 1
ATOM 1460 O O . ASP A 1 189 ? -6.006 -10.428 -21.911 1.00 83.00 189 ASP A O 1
ATOM 1464 N N . ASP A 1 190 ? -5.656 -11.101 -24.022 1.00 83.62 190 ASP A N 1
ATOM 1465 C CA . ASP A 1 190 ? -4.369 -11.743 -23.713 1.00 83.62 190 ASP A CA 1
ATOM 1466 C C . ASP A 1 190 ? -3.358 -10.754 -23.104 1.00 83.62 190 ASP A C 1
ATOM 1468 O O . ASP A 1 190 ? -2.583 -11.113 -22.218 1.00 83.62 190 ASP A O 1
ATOM 1472 N N . GLU A 1 191 ? -3.401 -9.490 -23.536 1.00 83.56 191 GLU A N 1
ATOM 1473 C CA . GLU A 1 191 ? -2.567 -8.420 -22.989 1.00 83.56 191 GLU A CA 1
ATOM 1474 C C . GLU A 1 191 ? -2.992 -8.088 -21.551 1.00 83.56 191 GLU A C 1
ATOM 1476 O O . GLU A 1 191 ? -2.159 -8.087 -20.649 1.00 83.56 191 GLU A O 1
ATOM 1481 N N . GLY A 1 192 ? -4.285 -7.888 -21.301 1.00 82.69 192 GLY A N 1
ATOM 1482 C CA . GLY A 1 192 ? -4.872 -7.533 -20.013 1.00 82.69 192 GLY A CA 1
ATOM 1483 C C . GLY A 1 192 ? -4.625 -8.568 -18.924 1.00 82.69 192 GLY A C 1
ATOM 1484 O O . GLY A 1 192 ? -4.315 -8.187 -17.797 1.00 82.69 192 GLY A O 1
ATOM 1485 N N . ARG A 1 193 ? -4.674 -9.863 -19.262 1.00 87.25 193 ARG A N 1
ATOM 1486 C CA . ARG A 1 193 ? -4.334 -10.964 -18.337 1.00 87.25 193 ARG A CA 1
ATOM 1487 C C . ARG A 1 193 ? -2.852 -11.028 -17.984 1.00 87.25 193 ARG A C 1
ATOM 1489 O O . ARG A 1 193 ? -2.494 -11.679 -17.012 1.00 87.25 193 ARG A O 1
ATOM 1496 N N . SER A 1 194 ? -1.989 -10.394 -18.775 1.00 89.50 194 SER A N 1
ATOM 1497 C CA . SER A 1 194 ? -0.551 -10.326 -18.492 1.00 89.50 194 SER A CA 1
ATOM 1498 C C . SER A 1 194 ? -0.160 -9.104 -17.653 1.00 89.50 194 SER A C 1
ATOM 1500 O O . SER A 1 194 ? 0.970 -9.020 -17.168 1.00 89.50 194 SER A O 1
ATOM 1502 N N . LEU A 1 195 ? -1.079 -8.146 -17.482 1.00 95.19 195 LEU A N 1
ATOM 1503 C CA . LEU A 1 195 ? -0.834 -6.933 -16.709 1.00 95.19 195 LEU A CA 1
ATOM 1504 C C . LEU A 1 195 ? -0.991 -7.200 -15.209 1.00 95.19 195 LEU A C 1
ATOM 1506 O O . LEU A 1 195 ? -1.907 -7.920 -14.831 1.00 95.19 195 LEU A O 1
ATOM 1510 N N . PRO A 1 196 ? -0.203 -6.542 -14.340 1.00 96.19 196 PRO A N 1
ATOM 1511 C CA . PRO A 1 196 ? -0.264 -6.744 -12.891 1.00 96.19 196 PRO A CA 1
ATOM 1512 C C . PRO A 1 196 ? -1.664 -6.621 -12.270 1.00 96.19 196 PRO A C 1
ATOM 1514 O O . PRO A 1 196 ? -2.000 -7.381 -11.372 1.00 96.19 196 PRO A O 1
ATOM 1517 N N . CYS A 1 197 ? -2.505 -5.698 -12.746 1.00 94.88 197 CYS A N 1
ATOM 1518 C CA . CYS A 1 197 ? -3.897 -5.575 -12.289 1.00 94.88 197 CYS A CA 1
ATOM 1519 C C . CYS A 1 197 ? -4.827 -6.723 -12.729 1.00 94.88 197 CYS A C 1
ATOM 1521 O O . CYS A 1 197 ? -5.937 -6.822 -12.208 1.00 94.88 197 CYS A O 1
ATOM 1523 N N . GLY A 1 198 ? -4.437 -7.498 -13.741 1.00 92.38 198 GLY A N 1
ATOM 1524 C CA . GLY A 1 198 ? -5.192 -8.629 -14.280 1.00 92.38 198 GLY A CA 1
ATOM 1525 C C . GLY A 1 198 ? -4.704 -9.998 -13.800 1.00 92.38 198 GLY A C 1
ATOM 1526 O O . GLY A 1 198 ? -5.303 -10.997 -14.201 1.00 92.38 198 GLY A O 1
ATOM 1527 N N . LEU A 1 199 ? -3.639 -10.036 -12.986 1.00 90.94 199 LEU A N 1
ATOM 1528 C CA . LEU A 1 199 ? -3.083 -11.247 -12.371 1.00 90.94 199 LEU A CA 1
ATOM 1529 C C . LEU A 1 199 ? -3.864 -11.685 -11.124 1.00 90.94 199 LEU A C 1
ATOM 1531 O O . LEU A 1 199 ? -4.408 -10.811 -10.408 1.00 90.94 199 LEU A O 1
#